Protein AF-A0ABD4W3M0-F1 (afdb_monomer_lite)

Sequence (188 aa):
MAGYVKSTVNYSKAFGANDKTDAIYNRPRMWDGQRILTPSKKQSITKKSYTLFLKPDKKVSPAKVGQVLSSHFTGTKYSSYGKWKGGYRPINVPTDVESHILQIRNNVPKEYAAIQWLANSVCLPFYTNISDTPSQDPTNTKSAYWTYKTTAMVIEAYKHKKFIDSSTGKKTDLIYKDVNPTEKAVTK

Organism: NCBI:txid1584

InterPro domains:
  IPR005322 Peptidase C69 [PF03577] (7-158)

Foldseek 3Di:
DQQDDPNGGDCCRVPNDQDPCCQAEPQLLVVLLCCLFAVVDDDDSRDSDDDPDDDGPDDADPVSVVCSQQDQSPPDPQRDAADRDVRHDGNDHLPDQKDWDWFQAPPDPNQQRIWIFIDRPDTDTDRPNDPDDDDADPVDCPGPRNVSNVVVVVVVVLQPDQDQDPVPRDRDGPDPPVVDPPVVPPDD

Radius of gyration: 21.21 Å; chains: 1; bounding box: 55×61×47 Å

Secondary structure (DSSP, 8-state):
-TTEETTEE-HHHHH---SHHHHHHTHHHHHHHHHHH-TTS---TT-S---SS---SSPPPHHHHHHHHT-SSTTSTT--SSS-TTS---SS-TT---EEEEEE-SSS-GGGTEEEEEESSSEEEEES--SS-----TTSTTSHHHHHHHHHHHHHHHHT--EE-TTT--EE---GGGG-GGGSSS--

Structure (mmCIF, N/CA/C/O backbone):
data_AF-A0ABD4W3M0-F1
#
_entry.id   AF-A0ABD4W3M0-F1
#
loop_
_atom_site.group_PDB
_atom_site.id
_atom_site.type_symbol
_atom_site.label_atom_id
_atom_site.label_alt_id
_atom_site.label_comp_id
_atom_site.label_asym_id
_atom_site.label_entity_id
_atom_site.label_seq_id
_atom_site.pdbx_PDB_ins_code
_atom_site.Cartn_x
_atom_site.Cartn_y
_atom_site.Cartn_z
_atom_site.occupancy
_atom_site.B_iso_or_equiv
_atom_site.auth_seq_id
_atom_site.auth_comp_id
_atom_site.auth_asym_id
_atom_site.auth_atom_id
_atom_site.pdbx_PDB_model_num
ATOM 1 N N . MET A 1 1 ? -21.003 -23.456 15.042 1.00 58.50 1 MET A N 1
ATOM 2 C CA . MET A 1 1 ? -19.643 -22.922 14.794 1.00 58.50 1 MET A CA 1
ATOM 3 C C . MET A 1 1 ? -19.724 -21.426 14.553 1.00 58.50 1 MET A C 1
ATOM 5 O O . MET A 1 1 ? -20.617 -20.992 13.830 1.00 58.50 1 MET A O 1
ATOM 9 N N . ALA A 1 2 ? -18.824 -20.637 15.148 1.00 76.69 2 ALA A N 1
ATOM 10 C CA . ALA A 1 2 ? -18.712 -19.220 14.807 1.00 76.69 2 ALA A CA 1
ATOM 11 C C . ALA A 1 2 ? -18.468 -19.072 13.294 1.00 76.69 2 ALA A C 1
ATOM 13 O O . ALA A 1 2 ? -17.681 -19.812 12.714 1.00 76.69 2 ALA A O 1
ATOM 14 N N . GLY A 1 3 ? -19.189 -18.163 12.636 1.00 77.69 3 GLY A N 1
ATOM 15 C CA . GLY A 1 3 ? -19.014 -17.893 11.205 1.00 77.69 3 GLY A CA 1
ATOM 16 C C . GLY A 1 3 ? -19.771 -18.800 10.229 1.00 77.69 3 GLY A C 1
ATOM 17 O O . GLY A 1 3 ? -19.783 -18.466 9.050 1.00 77.69 3 GLY A O 1
ATOM 18 N N . TYR A 1 4 ? -20.451 -19.864 10.667 1.00 88.00 4 TYR A N 1
ATOM 19 C CA . TYR A 1 4 ? -21.310 -20.677 9.792 1.00 88.00 4 TYR A CA 1
ATOM 20 C C . TYR A 1 4 ? -22.783 -20.288 9.946 1.00 88.00 4 TYR A C 1
ATOM 22 O O . TYR A 1 4 ? -23.336 -20.389 11.041 1.00 88.00 4 TYR A O 1
ATOM 30 N N . VAL A 1 5 ? -23.426 -19.842 8.864 1.00 83.19 5 VAL A N 1
ATOM 31 C CA . VAL A 1 5 ? -24.857 -19.492 8.847 1.00 83.19 5 VAL A CA 1
ATOM 32 C C . VAL A 1 5 ? -25.471 -19.942 7.526 1.00 83.19 5 VAL A C 1
ATOM 34 O O . VAL A 1 5 ? -24.983 -19.544 6.473 1.00 83.19 5 VAL A O 1
ATOM 37 N N . LYS A 1 6 ? -26.558 -20.730 7.574 1.00 82.44 6 LYS A N 1
ATOM 38 C CA . LYS A 1 6 ? -27.353 -21.147 6.397 1.00 82.44 6 LYS A CA 1
ATOM 39 C C . LYS A 1 6 ? -26.483 -21.626 5.218 1.00 82.44 6 LYS A C 1
ATOM 41 O O . LYS A 1 6 ? -26.535 -21.056 4.132 1.00 82.44 6 LYS A O 1
ATOM 46 N N . SER A 1 7 ? -25.625 -22.616 5.462 1.00 84.94 7 SER A N 1
ATOM 47 C CA . SER A 1 7 ? -24.712 -23.189 4.452 1.00 84.94 7 SER A CA 1
ATOM 48 C C . SER A 1 7 ? -23.672 -22.222 3.872 1.00 84.94 7 SER A C 1
ATOM 50 O O . SER A 1 7 ? -23.015 -22.533 2.886 1.00 84.94 7 SER A O 1
ATOM 52 N N . THR A 1 8 ? -23.481 -21.060 4.498 1.00 87.62 8 THR A N 1
ATOM 53 C CA . THR A 1 8 ? -22.447 -20.087 4.138 1.00 87.62 8 THR A CA 1
ATOM 54 C C . THR A 1 8 ? -21.406 -20.009 5.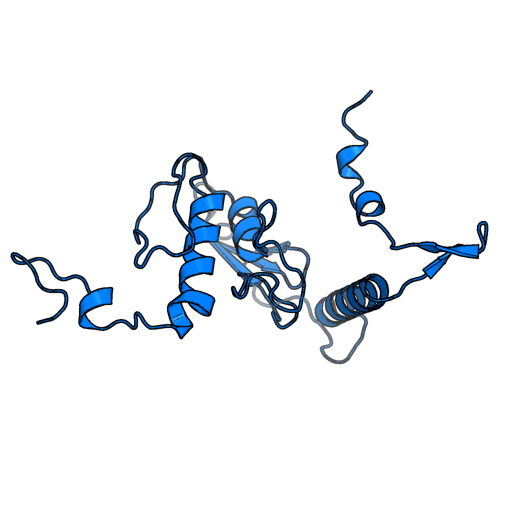249 1.00 87.62 8 THR A C 1
ATOM 56 O O . THR A 1 8 ? -21.744 -19.835 6.424 1.00 87.62 8 THR A O 1
ATOM 59 N N . VAL A 1 9 ? -20.128 -20.107 4.878 1.00 89.62 9 VAL A N 1
ATOM 60 C CA . VAL A 1 9 ? -18.990 -19.972 5.797 1.00 89.62 9 VAL A CA 1
ATOM 61 C C . VAL A 1 9 ? -18.393 -18.573 5.667 1.00 89.62 9 VAL A C 1
ATOM 63 O O . VAL A 1 9 ? -17.963 -18.154 4.595 1.00 89.62 9 VAL A O 1
ATOM 66 N N . ASN A 1 10 ? -18.304 -17.851 6.780 1.00 89.81 10 ASN A N 1
ATOM 67 C CA . ASN A 1 10 ? -17.456 -16.674 6.906 1.00 89.81 10 ASN A CA 1
ATOM 68 C C . ASN A 1 10 ? -16.129 -17.075 7.561 1.00 89.81 10 ASN A C 1
ATOM 70 O O . ASN A 1 10 ? -16.039 -17.169 8.786 1.00 89.81 10 ASN A O 1
ATOM 74 N N . TYR A 1 11 ? -15.095 -17.263 6.739 1.00 89.94 11 TYR A N 1
ATOM 75 C CA . TYR A 1 11 ? -13.771 -17.701 7.189 1.00 89.94 11 TYR A CA 1
ATOM 76 C C . TYR A 1 11 ? -13.131 -16.756 8.209 1.00 89.94 11 TYR A C 1
ATOM 78 O O . TYR A 1 11 ? -12.561 -17.217 9.191 1.00 89.94 11 TYR A O 1
ATOM 86 N N . SER A 1 12 ? -13.279 -15.438 8.043 1.00 89.19 12 SER A N 1
ATOM 87 C CA . SER A 1 12 ? -12.733 -14.467 9.002 1.00 89.19 12 SER A CA 1
ATOM 88 C C . SER A 1 12 ? -13.397 -14.570 10.378 1.00 89.19 12 SER A C 1
ATOM 90 O O . SER A 1 12 ? -12.725 -14.369 11.381 1.00 89.19 12 SER A O 1
ATOM 92 N N . LYS A 1 13 ? -14.691 -14.903 10.452 1.00 88.94 13 LYS A N 1
ATOM 93 C CA . LYS A 1 13 ? -15.382 -15.132 11.732 1.00 88.94 13 LYS A CA 1
ATOM 94 C C . LYS A 1 13 ? -15.109 -16.512 12.326 1.00 88.94 13 LYS A C 1
ATOM 96 O O . LYS A 1 13 ? -15.179 -16.651 13.539 1.00 88.94 13 LYS A O 1
ATOM 101 N N . ALA A 1 14 ? -14.883 -17.513 11.481 1.00 90.94 14 ALA A N 1
ATOM 102 C CA . ALA A 1 14 ? -14.619 -18.878 11.920 1.00 90.94 14 ALA A CA 1
ATOM 103 C C . ALA A 1 14 ? -13.178 -19.058 12.421 1.00 90.94 14 ALA A C 1
ATOM 105 O O . ALA A 1 14 ? -12.965 -19.762 13.401 1.00 90.94 14 ALA A O 1
ATOM 106 N N . PHE A 1 15 ? -12.212 -18.403 11.767 1.00 90.38 15 PHE A N 1
ATOM 107 C CA . PHE A 1 15 ? -10.779 -18.656 11.960 1.00 90.38 15 PHE A CA 1
ATOM 108 C C . PHE A 1 15 ? -9.932 -17.394 12.172 1.00 90.38 15 PHE A C 1
ATOM 110 O O . PHE A 1 15 ? -8.738 -17.498 12.431 1.00 90.38 15 PHE A O 1
ATOM 117 N N . GLY A 1 16 ? -10.503 -16.198 12.018 1.00 87.44 16 GLY A N 1
ATOM 118 C CA . GLY A 1 16 ? -9.762 -14.942 12.136 1.00 87.44 16 GLY A CA 1
ATOM 119 C C . GLY A 1 16 ? -9.791 -14.337 13.539 1.00 87.44 16 GLY A C 1
ATOM 120 O O . GLY A 1 16 ? -10.640 -14.663 14.368 1.00 87.44 16 GLY A O 1
ATOM 121 N N . ALA A 1 17 ? -8.887 -13.385 13.772 1.00 86.44 17 ALA A N 1
ATOM 122 C CA . ALA A 1 17 ? -8.917 -12.513 14.940 1.00 86.44 17 ALA A CA 1
ATOM 123 C C . ALA A 1 17 ? -9.877 -11.323 14.722 1.00 86.44 17 ALA A C 1
ATOM 125 O O . ALA A 1 17 ? -10.107 -10.869 13.595 1.00 86.44 17 ALA A O 1
ATOM 126 N N . ASN A 1 18 ? -10.489 -10.841 15.808 1.00 88.88 18 ASN A N 1
ATOM 127 C CA . ASN A 1 18 ? -11.261 -9.593 15.819 1.00 88.88 18 ASN A CA 1
ATOM 128 C C . ASN A 1 18 ? -11.183 -8.920 17.194 1.00 88.88 18 ASN A C 1
ATOM 130 O O . ASN A 1 18 ? -12.193 -8.682 17.866 1.00 88.88 18 ASN A O 1
ATOM 134 N N . ASP A 1 19 ? -9.967 -8.621 17.628 1.00 91.56 19 ASP A N 1
ATOM 135 C CA . ASP A 1 19 ? -9.703 -8.124 18.976 1.00 91.56 19 ASP A CA 1
ATOM 136 C C . ASP A 1 19 ? -9.526 -6.587 19.028 1.00 91.56 19 ASP A C 1
ATOM 138 O O . ASP A 1 19 ? -9.931 -5.832 18.120 1.00 91.56 19 ASP A O 1
ATOM 142 N N . LYS A 1 20 ? -9.004 -6.107 20.166 1.00 92.06 20 LYS A N 1
ATOM 143 C CA . LYS A 1 20 ? -8.656 -4.697 20.391 1.00 92.06 20 LYS A CA 1
ATOM 144 C C . LYS A 1 20 ? -7.425 -4.284 19.578 1.00 92.06 20 LYS A C 1
ATOM 146 O O . LYS A 1 20 ? -7.411 -3.166 19.070 1.00 92.06 20 LYS A O 1
ATOM 151 N N . THR A 1 21 ? -6.451 -5.172 19.393 1.00 92.25 21 THR A N 1
ATOM 152 C CA . THR A 1 21 ? -5.257 -4.931 18.570 1.00 92.25 21 THR A CA 1
ATOM 153 C C . THR A 1 21 ? -5.646 -4.741 17.110 1.00 92.25 21 THR A C 1
ATOM 155 O O . THR A 1 21 ? -5.255 -3.757 16.488 1.00 92.25 21 THR A O 1
ATOM 158 N N . ASP A 1 22 ? -6.531 -5.580 16.576 1.00 93.06 22 ASP A N 1
ATOM 159 C CA . ASP A 1 22 ? -7.089 -5.415 15.236 1.00 93.06 22 ASP A CA 1
ATOM 160 C C . ASP A 1 22 ? -7.824 -4.083 15.070 1.00 93.06 22 ASP A C 1
ATOM 162 O O . ASP A 1 22 ? -7.833 -3.520 13.973 1.00 93.06 22 ASP A O 1
ATOM 166 N N . ALA A 1 23 ? -8.444 -3.575 16.145 1.00 93.06 23 ALA A N 1
ATOM 167 C CA . ALA A 1 23 ? -9.163 -2.300 16.136 1.00 93.06 23 ALA A CA 1
ATOM 168 C C . ALA A 1 23 ? -8.252 -1.121 15.829 1.00 93.06 23 ALA A C 1
ATOM 170 O O . ALA A 1 23 ? -8.708 -0.160 15.213 1.00 93.06 23 ALA A O 1
ATOM 171 N N . ILE A 1 24 ? -6.996 -1.213 16.263 1.00 92.12 24 ILE A N 1
ATOM 172 C CA . ILE A 1 24 ? -6.023 -0.135 16.150 1.00 92.12 24 ILE A CA 1
ATOM 173 C C . ILE A 1 24 ? -4.999 -0.377 15.041 1.00 92.12 24 ILE A C 1
ATOM 175 O O . ILE A 1 24 ? -4.538 0.568 14.402 1.00 92.12 24 ILE A O 1
ATOM 179 N N . TYR A 1 25 ? -4.668 -1.639 14.774 1.00 91.75 25 TYR A N 1
ATOM 180 C CA . TYR A 1 25 ? -3.539 -2.009 13.930 1.00 91.75 25 TYR A CA 1
ATOM 181 C C . TYR A 1 25 ? -3.959 -2.442 12.521 1.00 91.75 25 TYR A C 1
ATOM 183 O O . TYR A 1 25 ? -3.336 -2.048 11.540 1.00 91.75 25 TYR A O 1
ATOM 191 N N . ASN A 1 26 ? -5.027 -3.235 12.388 1.00 94.44 26 ASN A N 1
ATOM 192 C CA . ASN A 1 26 ? -5.382 -3.899 11.125 1.00 94.44 26 ASN A CA 1
ATOM 193 C C . ASN A 1 26 ? -6.578 -3.250 10.420 1.00 94.44 26 ASN A C 1
ATOM 195 O O . ASN A 1 26 ? -6.484 -2.824 9.268 1.00 94.44 26 ASN A O 1
ATOM 199 N N . ARG A 1 27 ? -7.711 -3.127 11.116 1.00 95.19 27 ARG A N 1
ATOM 200 C CA . ARG A 1 27 ? -8.974 -2.615 10.560 1.00 95.19 27 ARG A CA 1
ATOM 201 C C . ARG A 1 27 ? -8.884 -1.185 10.001 1.00 95.19 27 ARG A C 1
ATOM 203 O O . ARG A 1 27 ? -9.448 -0.956 8.930 1.00 95.19 27 ARG A O 1
ATOM 210 N N . PRO A 1 28 ? -8.155 -0.247 10.631 1.00 95.38 28 PRO A N 1
ATOM 211 C CA . PRO A 1 28 ? -7.951 1.088 10.070 1.00 95.38 28 PRO A CA 1
ATOM 212 C C . PRO A 1 28 ? -7.240 1.090 8.710 1.00 95.38 28 PRO A C 1
ATOM 214 O O . PRO A 1 28 ? -7.595 1.878 7.840 1.00 95.38 28 PRO A O 1
ATOM 217 N N . ARG A 1 29 ? -6.286 0.177 8.479 1.00 95.25 29 ARG A N 1
ATOM 218 C CA . ARG A 1 29 ? -5.581 0.062 7.189 1.00 95.25 29 ARG A CA 1
ATOM 219 C C . ARG A 1 29 ? -6.518 -0.394 6.073 1.00 95.25 29 ARG A C 1
ATOM 221 O O . ARG A 1 29 ? -6.504 0.165 4.980 1.00 95.25 29 ARG A O 1
ATOM 228 N N . MET A 1 30 ? -7.398 -1.348 6.385 1.00 96.31 30 MET A N 1
ATOM 229 C CA . MET A 1 30 ? -8.453 -1.794 5.468 1.00 96.31 30 MET A CA 1
ATOM 230 C C . MET A 1 30 ? -9.423 -0.657 5.137 1.00 96.31 30 MET A C 1
ATOM 232 O O . MET A 1 30 ? -9.779 -0.465 3.975 1.00 96.31 30 MET A O 1
ATOM 236 N N . TRP A 1 31 ? -9.826 0.115 6.151 1.00 96.81 31 TRP A N 1
ATOM 237 C CA . TRP A 1 31 ? -10.660 1.300 5.963 1.00 96.81 31 TRP A CA 1
ATOM 238 C C . TRP A 1 31 ? -10.017 2.307 5.019 1.00 96.81 31 TRP A C 1
ATOM 240 O O . TRP A 1 31 ? -10.685 2.790 4.110 1.00 96.81 31 TRP A O 1
ATOM 250 N N . ASP A 1 32 ? -8.737 2.614 5.220 1.00 96.69 32 ASP A N 1
ATOM 251 C CA . ASP A 1 32 ? -8.066 3.661 4.461 1.00 96.69 32 ASP A CA 1
ATOM 252 C C . ASP A 1 32 ? -7.875 3.269 2.992 1.00 96.69 32 ASP A C 1
ATOM 254 O O . ASP A 1 32 ? -8.198 4.050 2.096 1.00 96.69 32 ASP A O 1
ATOM 258 N N . GLY A 1 33 ? -7.476 2.018 2.733 1.00 97.19 33 GLY A N 1
ATOM 259 C CA . GLY A 1 33 ? -7.415 1.478 1.374 1.00 97.19 33 GLY A CA 1
ATOM 260 C C . GLY A 1 33 ? -8.774 1.525 0.668 1.00 97.19 33 GLY A C 1
ATOM 261 O O . GLY A 1 33 ? -8.868 2.010 -0.461 1.00 97.19 33 GLY A O 1
ATOM 262 N N . GLN A 1 34 ? -9.852 1.109 1.347 1.00 97.56 34 GLN A N 1
ATOM 263 C CA . GLN A 1 34 ? -11.210 1.203 0.792 1.00 97.56 34 GLN A CA 1
ATOM 264 C C . GLN A 1 34 ? -11.633 2.658 0.576 1.00 97.56 34 GLN A C 1
ATOM 266 O O . GLN A 1 34 ? -12.138 2.990 -0.488 1.00 97.56 34 GLN A O 1
ATOM 271 N N . ARG A 1 35 ? -11.356 3.569 1.510 1.00 96.69 35 ARG A N 1
ATOM 272 C CA . ARG A 1 35 ? -11.657 5.002 1.363 1.00 96.69 35 ARG A CA 1
ATOM 273 C C . ARG A 1 35 ? -10.976 5.615 0.135 1.00 96.69 35 ARG A C 1
ATOM 275 O O . ARG A 1 35 ? -11.591 6.428 -0.553 1.00 96.69 35 ARG A O 1
ATOM 282 N N . ILE A 1 36 ? -9.724 5.243 -0.140 1.00 97.12 36 ILE A N 1
ATOM 283 C CA . ILE A 1 36 ? -8.944 5.756 -1.279 1.00 97.12 36 ILE A CA 1
ATOM 284 C C . ILE A 1 36 ? -9.473 5.224 -2.622 1.00 97.12 36 ILE A C 1
ATOM 286 O O . ILE A 1 36 ? -9.437 5.958 -3.618 1.00 97.12 36 ILE A O 1
ATOM 290 N N . LEU A 1 37 ? -9.941 3.970 -2.665 1.00 97.88 37 LEU A N 1
ATOM 291 C CA . LEU A 1 37 ? -10.393 3.283 -3.887 1.00 97.88 37 LEU A CA 1
ATOM 292 C C . LEU A 1 37 ? -11.905 3.409 -4.154 1.00 97.88 37 LEU A C 1
ATOM 294 O O . LEU A 1 37 ? -12.327 3.344 -5.310 1.00 97.88 37 LEU A O 1
ATOM 298 N N . THR A 1 38 ? -12.708 3.613 -3.111 1.00 97.69 38 THR A N 1
ATOM 299 C CA . THR A 1 38 ? -14.168 3.795 -3.168 1.00 97.69 38 THR A CA 1
ATOM 300 C C . THR A 1 38 ? -14.616 5.019 -2.362 1.00 97.69 38 THR A C 1
ATOM 302 O O . THR A 1 38 ? -15.320 4.874 -1.359 1.00 97.69 38 THR A O 1
ATOM 305 N N . PRO A 1 39 ? -14.206 6.244 -2.740 1.00 96.00 39 PRO A N 1
ATOM 306 C CA . PRO A 1 39 ? -14.597 7.467 -2.032 1.00 96.00 39 PRO A CA 1
ATOM 307 C C . PRO A 1 39 ? -16.117 7.701 -1.953 1.00 96.00 39 PRO A C 1
ATOM 309 O O . PRO A 1 39 ? -16.570 8.404 -1.036 1.00 96.00 39 PRO A O 1
ATOM 312 N N . SER A 1 40 ? -16.900 7.122 -2.871 1.00 96.62 40 SER A N 1
ATOM 313 C CA . SER A 1 40 ? -18.369 7.111 -2.845 1.00 96.62 40 SER A CA 1
ATOM 314 C C . SER A 1 40 ? -18.931 6.356 -1.632 1.00 96.62 40 SER A C 1
ATOM 316 O O . SER A 1 40 ? -19.967 6.735 -1.084 1.00 96.62 40 SER A O 1
ATOM 318 N N . LYS A 1 41 ? -18.219 5.332 -1.144 1.00 95.94 41 LYS A N 1
ATOM 319 C CA . LYS A 1 41 ? -18.652 4.469 -0.044 1.00 95.94 41 LYS A CA 1
ATOM 320 C C . LYS A 1 41 ? -18.144 4.993 1.297 1.00 95.94 41 LYS A C 1
ATOM 322 O O . LYS A 1 41 ? -17.014 4.741 1.712 1.00 95.94 41 LYS A O 1
ATOM 327 N N . LYS A 1 42 ? -19.003 5.710 2.025 1.00 94.94 42 LYS A N 1
ATOM 328 C CA . LYS A 1 42 ? -18.673 6.208 3.369 1.00 94.94 42 LYS A CA 1
ATOM 329 C C . LYS A 1 42 ? -18.712 5.070 4.391 1.00 94.94 42 LYS A C 1
ATOM 331 O O . LYS A 1 42 ? -19.715 4.379 4.544 1.00 94.94 42 LYS A O 1
ATOM 336 N N . GLN A 1 43 ? -17.601 4.866 5.095 1.00 95.25 43 GLN A N 1
ATOM 337 C CA . GLN A 1 43 ? -17.440 3.824 6.112 1.00 95.25 43 GLN A CA 1
ATOM 338 C C . GLN A 1 43 ? -16.789 4.426 7.361 1.00 95.25 43 GLN A C 1
ATOM 340 O O . GLN A 1 43 ? -15.931 5.299 7.249 1.00 95.25 43 GLN A O 1
ATOM 345 N N . SER A 1 44 ? -17.175 3.949 8.546 1.00 95.50 44 SER A N 1
ATOM 346 C CA . SER A 1 44 ? -16.481 4.292 9.796 1.00 95.50 44 SER A CA 1
ATOM 347 C C . SER A 1 44 ? -15.174 3.511 9.916 1.00 95.50 44 SER A C 1
ATOM 349 O O . SER A 1 44 ? -15.181 2.314 9.643 1.00 95.50 44 SER A O 1
ATOM 351 N N . ILE A 1 45 ? -14.105 4.154 10.400 1.00 94.19 45 ILE A N 1
ATOM 352 C CA . ILE A 1 45 ? -12.800 3.530 10.692 1.00 94.19 45 ILE A CA 1
ATOM 353 C C . ILE A 1 45 ? -12.882 2.467 11.803 1.00 94.19 45 ILE A C 1
ATOM 355 O O . ILE A 1 45 ? -12.116 1.504 11.812 1.00 94.19 45 ILE A O 1
ATOM 359 N N . THR A 1 46 ? -13.860 2.585 12.709 1.00 94.38 46 THR A N 1
ATOM 360 C CA . THR A 1 46 ? -14.063 1.666 13.845 1.00 94.38 46 THR A CA 1
ATOM 361 C C . THR A 1 46 ? -14.916 0.447 13.498 1.00 94.38 46 THR A C 1
ATOM 363 O O . THR A 1 46 ? -15.211 -0.375 14.371 1.00 94.38 46 THR A O 1
ATOM 366 N N . LYS A 1 47 ? -15.329 0.300 12.230 1.00 94.44 47 LYS A N 1
ATOM 367 C CA . LYS A 1 47 ? -16.168 -0.818 11.797 1.00 94.44 47 LYS A CA 1
ATOM 368 C C . LYS A 1 47 ? -15.478 -2.148 12.110 1.00 94.44 47 LYS A C 1
ATOM 370 O O . LYS A 1 47 ? -14.295 -2.330 11.841 1.00 94.44 47 LYS A O 1
ATOM 375 N N . LYS A 1 48 ? -16.238 -3.101 12.654 1.00 91.19 48 LYS A N 1
ATOM 376 C CA . LYS A 1 48 ? -15.739 -4.425 13.069 1.00 91.19 48 LYS A CA 1
ATOM 377 C C . LYS A 1 48 ? -15.407 -5.371 11.912 1.00 91.19 48 LYS A C 1
ATOM 379 O O . LYS A 1 48 ? -14.768 -6.391 12.141 1.00 91.19 48 LYS A O 1
ATOM 384 N N . SER A 1 49 ? -15.853 -5.062 10.695 1.00 90.81 49 SER A N 1
ATOM 385 C CA . SER A 1 49 ? -15.608 -5.871 9.500 1.00 90.81 49 SER A CA 1
ATOM 386 C C . SER A 1 49 ? -15.755 -5.029 8.231 1.00 90.81 49 SER A C 1
ATOM 388 O O . SER A 1 49 ? -16.666 -4.204 8.126 1.00 90.81 49 SER A O 1
ATOM 390 N N . TYR A 1 50 ? -14.871 -5.258 7.264 1.00 92.75 50 TYR A N 1
ATOM 391 C CA . TYR A 1 50 ? -14.881 -4.630 5.945 1.00 92.75 50 TYR A CA 1
ATOM 392 C C . TYR A 1 50 ? -15.154 -5.688 4.878 1.00 92.75 50 TYR A C 1
ATOM 394 O O . TYR A 1 50 ? -14.786 -6.849 5.043 1.00 92.75 50 TYR A O 1
ATOM 402 N N . THR A 1 51 ? -15.815 -5.299 3.786 1.00 92.19 51 THR A N 1
ATOM 403 C CA . THR A 1 51 ? -16.062 -6.211 2.662 1.00 92.19 51 THR A CA 1
ATOM 404 C C . THR A 1 51 ? -14.730 -6.569 2.008 1.00 92.19 51 THR A C 1
ATOM 406 O O . THR A 1 51 ? -13.970 -5.660 1.691 1.00 92.19 51 THR A O 1
ATOM 409 N N . L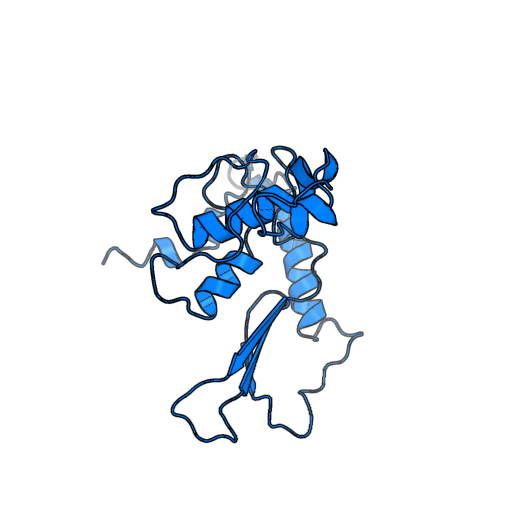EU A 1 52 ? -14.454 -7.861 1.807 1.00 91.38 52 LEU A N 1
ATOM 410 C CA . LEU A 1 52 ? -13.204 -8.322 1.193 1.00 91.38 52 LEU A CA 1
ATOM 411 C C . LEU A 1 52 ? -13.131 -7.949 -0.294 1.00 91.38 52 LEU A C 1
ATOM 413 O O . LEU A 1 52 ? -12.165 -7.335 -0.733 1.00 91.38 52 LEU A O 1
ATOM 417 N N . PHE A 1 53 ? -14.182 -8.273 -1.047 1.00 93.94 53 PHE A N 1
ATOM 418 C CA . PHE A 1 53 ? -14.291 -7.942 -2.464 1.00 93.94 53 PHE A CA 1
ATOM 419 C C . PHE A 1 53 ? -15.094 -6.663 -2.642 1.00 93.94 53 PHE A C 1
ATOM 421 O O . PHE A 1 53 ? -16.260 -6.582 -2.252 1.00 93.94 53 PHE A O 1
ATOM 428 N N . LEU A 1 54 ? -14.469 -5.650 -3.230 1.00 94.69 54 LEU A N 1
ATOM 429 C CA . LEU A 1 54 ? -15.098 -4.361 -3.455 1.00 94.69 54 LEU A CA 1
ATOM 430 C C . LEU A 1 54 ? -14.760 -3.863 -4.857 1.00 94.69 54 LEU A C 1
ATOM 432 O O . LEU A 1 54 ? -13.606 -3.912 -5.277 1.00 94.69 54 LEU A O 1
ATOM 436 N N . LYS A 1 55 ? -15.774 -3.379 -5.578 1.00 97.31 55 LYS A N 1
ATOM 437 C CA . LYS A 1 55 ? -15.578 -2.733 -6.874 1.00 97.31 55 LYS A CA 1
ATOM 438 C C . LYS A 1 55 ? -15.077 -1.303 -6.637 1.00 97.31 55 LYS A C 1
ATOM 440 O O . LYS A 1 55 ? -15.767 -0.568 -5.933 1.00 97.31 55 LYS A O 1
ATOM 445 N N . PRO A 1 56 ? -13.917 -0.905 -7.188 1.00 97.81 56 PRO A N 1
ATOM 446 C CA . PRO A 1 56 ? -13.430 0.462 -7.065 1.00 97.81 56 PRO A CA 1
ATOM 447 C C . PRO A 1 56 ? -14.316 1.422 -7.868 1.00 97.81 56 PRO A C 1
ATOM 449 O O . PRO A 1 56 ? -14.884 1.040 -8.894 1.00 97.81 56 PRO A O 1
ATOM 452 N N . ASP A 1 57 ? -14.391 2.682 -7.437 1.00 98.00 57 ASP A N 1
ATOM 453 C CA . ASP A 1 57 ? -15.204 3.703 -8.121 1.00 98.00 57 ASP A CA 1
ATOM 454 C C . ASP A 1 57 ? -14.654 4.025 -9.520 1.00 98.00 57 ASP A C 1
ATOM 456 O O . ASP A 1 57 ? -15.390 4.416 -10.424 1.00 98.00 57 ASP A O 1
ATOM 460 N N . LYS A 1 58 ? -13.336 3.878 -9.700 1.00 97.88 58 LYS A N 1
ATOM 461 C CA . LYS A 1 58 ? -12.613 4.125 -10.952 1.00 97.88 58 LYS A CA 1
ATOM 462 C C . LYS A 1 58 ? -11.625 2.990 -11.220 1.00 97.88 58 LYS A C 1
ATOM 464 O O . LYS A 1 58 ? -11.243 2.262 -10.306 1.00 97.88 58 LYS A O 1
ATOM 469 N N . LYS A 1 59 ? -11.173 2.862 -12.474 1.00 97.75 59 LYS A N 1
ATOM 470 C CA . LYS A 1 59 ? -10.077 1.946 -12.837 1.00 97.75 59 LYS A CA 1
ATOM 471 C C . LYS A 1 59 ? -8.844 2.235 -11.968 1.00 97.75 59 LYS A C 1
ATOM 473 O O . LYS A 1 59 ? -8.498 3.395 -11.746 1.00 97.75 59 LYS A O 1
ATOM 478 N N . VAL A 1 60 ? -8.197 1.180 -11.480 1.00 97.44 60 VAL A N 1
ATOM 479 C CA . VAL A 1 60 ? -7.050 1.278 -10.568 1.00 97.44 60 VAL A CA 1
ATOM 480 C C . VAL A 1 60 ? -5.760 1.223 -11.378 1.00 97.44 60 VAL A C 1
ATOM 482 O O . VAL A 1 60 ? -5.501 0.240 -12.065 1.00 97.44 60 VAL A O 1
ATOM 485 N N . SER A 1 61 ? -4.960 2.287 -11.312 1.00 96.56 61 SER A N 1
ATOM 486 C CA . SER A 1 61 ? -3.621 2.343 -11.909 1.00 96.56 61 SER A CA 1
ATOM 487 C C . SER A 1 61 ? -2.541 1.936 -10.896 1.00 96.56 61 SER A C 1
ATOM 489 O O . SER A 1 61 ? -2.788 2.025 -9.689 1.00 96.56 61 SER A O 1
ATOM 491 N N . PRO A 1 62 ? -1.319 1.573 -11.335 1.00 95.62 62 PRO A N 1
ATOM 492 C CA . PRO A 1 62 ? -0.192 1.347 -10.425 1.00 95.62 62 PRO A CA 1
ATOM 493 C C . PRO A 1 62 ? 0.077 2.546 -9.506 1.00 95.62 62 PRO A C 1
ATOM 495 O O . PRO A 1 62 ? 0.245 2.373 -8.304 1.00 95.62 62 PRO A O 1
ATOM 498 N N . ALA A 1 63 ? -0.019 3.776 -10.025 1.00 93.81 63 ALA A N 1
ATOM 499 C CA . ALA A 1 63 ? 0.101 4.992 -9.216 1.00 93.81 63 ALA A CA 1
ATOM 500 C C . ALA A 1 63 ? -0.966 5.077 -8.108 1.00 93.81 63 ALA A C 1
ATOM 502 O O . ALA A 1 63 ? -0.686 5.520 -6.995 1.00 93.81 63 ALA A O 1
ATOM 503 N N . LYS A 1 64 ? -2.193 4.613 -8.382 1.00 95.94 64 LYS A N 1
ATOM 504 C CA . LYS A 1 64 ? -3.270 4.567 -7.387 1.00 95.94 64 LYS A CA 1
ATOM 505 C C . LYS A 1 64 ? -3.015 3.509 -6.311 1.00 95.94 64 LYS A C 1
ATOM 507 O O . LYS A 1 64 ? -3.330 3.755 -5.151 1.00 95.94 64 LYS A O 1
ATOM 512 N N . VAL A 1 65 ? -2.428 2.366 -6.674 1.00 96.50 65 VAL A N 1
ATOM 513 C CA . VAL A 1 65 ? -1.962 1.360 -5.704 1.00 96.50 65 VAL A CA 1
ATOM 514 C C . VAL A 1 65 ? -0.831 1.935 -4.851 1.00 96.50 65 VAL A C 1
ATOM 516 O O . VAL A 1 65 ? -0.902 1.849 -3.630 1.00 96.50 65 VAL A O 1
ATOM 519 N N . GLY A 1 66 ? 0.140 2.616 -5.469 1.00 94.75 66 GLY A N 1
ATOM 520 C CA . GLY A 1 66 ? 1.202 3.337 -4.765 1.00 94.75 66 GLY A CA 1
ATOM 521 C C . GLY A 1 66 ? 0.647 4.344 -3.755 1.00 94.75 66 GLY A C 1
ATOM 522 O O . GLY A 1 66 ? 1.063 4.344 -2.605 1.00 94.75 66 GLY A O 1
ATOM 523 N N . GLN A 1 67 ? -0.385 5.112 -4.123 1.00 93.56 67 GLN A N 1
ATOM 524 C CA . GLN A 1 67 ? -1.065 6.021 -3.192 1.00 93.56 67 GLN A CA 1
ATOM 525 C C . GLN A 1 67 ? -1.628 5.297 -1.955 1.00 93.56 67 GLN A C 1
ATOM 527 O O . GLN A 1 67 ? -1.552 5.833 -0.851 1.00 93.56 67 GLN A O 1
ATOM 532 N N . VAL A 1 68 ? -2.210 4.104 -2.123 1.00 95.88 68 VAL A N 1
ATOM 533 C CA . VAL A 1 68 ? -2.708 3.298 -0.995 1.00 95.88 68 VAL A CA 1
ATOM 534 C C . VAL A 1 68 ? -1.545 2.820 -0.130 1.00 95.88 68 VAL A C 1
ATOM 536 O O . VAL A 1 68 ? -1.584 2.989 1.087 1.00 95.88 68 VAL A O 1
ATOM 539 N N . LEU A 1 69 ? -0.507 2.258 -0.754 1.00 94.81 69 LEU A N 1
ATOM 540 C CA . LEU A 1 69 ? 0.663 1.722 -0.059 1.00 94.81 69 LEU A CA 1
ATOM 541 C C . LEU A 1 69 ? 1.420 2.798 0.716 1.00 94.81 69 LEU A C 1
ATOM 543 O O . LEU A 1 69 ? 1.899 2.514 1.804 1.00 94.81 69 LEU A O 1
ATOM 547 N N . SER A 1 70 ? 1.468 4.027 0.204 1.00 91.50 70 SER A N 1
ATOM 548 C CA . SER A 1 70 ? 2.110 5.174 0.849 1.00 91.50 70 SER A CA 1
ATOM 549 C C . SER A 1 70 ? 1.218 5.898 1.862 1.00 91.50 70 SER A C 1
ATOM 551 O O . SER A 1 70 ? 1.622 6.942 2.362 1.00 91.50 70 SER A O 1
ATOM 553 N N . SER A 1 71 ? 0.004 5.421 2.154 1.00 92.38 71 SER A N 1
ATOM 554 C CA . SER A 1 71 ? -0.949 6.204 2.944 1.00 92.38 71 SER A CA 1
ATOM 555 C C . SER A 1 71 ? -0.653 6.208 4.446 1.00 92.38 71 SER A C 1
ATOM 557 O O . SER A 1 71 ? -0.469 5.160 5.079 1.00 92.38 71 SER A O 1
ATOM 559 N N . HIS A 1 72 ? -0.743 7.403 5.033 1.00 91.56 72 HIS A N 1
ATOM 560 C CA . HIS A 1 72 ? -0.723 7.655 6.477 1.00 91.56 72 HIS A CA 1
ATOM 561 C C . HIS A 1 72 ? -2.034 8.257 6.985 1.00 91.56 72 HIS A C 1
ATOM 563 O O . HIS A 1 72 ? -2.026 9.110 7.870 1.00 91.56 72 HIS A O 1
ATOM 569 N N . PHE A 1 73 ? -3.162 7.830 6.406 1.00 92.44 73 PHE A N 1
ATOM 570 C CA . PHE A 1 73 ? -4.489 8.438 6.577 1.00 92.44 73 PHE A CA 1
ATOM 571 C C . PHE A 1 73 ? -4.578 9.876 6.040 1.00 92.44 73 PHE A C 1
ATOM 573 O O . PHE A 1 73 ? -5.330 10.706 6.567 1.00 92.44 73 PHE A O 1
ATOM 580 N N . THR A 1 74 ? -3.819 10.175 4.982 1.00 87.06 74 THR A N 1
ATOM 581 C CA . THR A 1 74 ? -3.737 11.502 4.359 1.00 87.06 74 THR A CA 1
ATOM 582 C C . THR A 1 74 ? -5.122 12.021 3.964 1.00 87.06 74 THR A C 1
ATOM 584 O O . THR A 1 74 ? -5.941 11.297 3.380 1.00 87.06 74 THR A O 1
ATOM 587 N N . GLY A 1 75 ? -5.390 13.289 4.291 1.00 86.50 75 GLY A N 1
ATOM 588 C CA . GLY A 1 75 ? -6.685 13.936 4.050 1.00 86.50 75 GLY A CA 1
ATOM 589 C C . GLY A 1 75 ? -7.769 13.575 5.071 1.00 86.50 75 GLY A C 1
ATOM 590 O O . GLY A 1 75 ? -8.955 13.726 4.790 1.00 86.50 75 GLY A O 1
ATOM 591 N N . THR A 1 76 ? -7.389 13.067 6.246 1.00 89.75 76 THR A N 1
ATOM 592 C CA . THR A 1 76 ? -8.316 12.740 7.338 1.00 89.75 76 THR A CA 1
ATOM 593 C C . THR A 1 76 ? -7.807 13.303 8.665 1.00 89.75 76 THR A C 1
ATOM 595 O O . THR A 1 76 ? -6.621 13.590 8.815 1.00 89.75 76 THR A O 1
ATOM 598 N N . LYS A 1 77 ? -8.682 13.385 9.675 1.00 89.00 77 LYS A N 1
ATOM 599 C CA . LYS A 1 77 ? -8.289 13.776 11.043 1.00 89.00 77 LYS A CA 1
ATOM 600 C C . LYS A 1 77 ? -7.343 12.783 11.741 1.00 89.00 77 LYS A C 1
ATOM 602 O O . LYS A 1 77 ? -6.825 13.095 12.805 1.00 89.00 77 LYS A O 1
ATOM 607 N N . TYR A 1 78 ? -7.147 11.595 11.164 1.00 88.50 78 TYR A N 1
ATOM 608 C CA . TYR A 1 78 ? -6.236 10.559 11.664 1.00 88.50 78 TYR A CA 1
ATOM 609 C C . TYR A 1 78 ? -4.860 10.614 10.990 1.00 88.50 78 TYR A C 1
ATOM 611 O O . TYR A 1 78 ? -4.021 9.761 11.256 1.00 88.50 78 TYR A O 1
ATOM 619 N N . SER A 1 79 ? -4.635 11.590 10.101 1.00 85.38 79 SER A N 1
ATOM 620 C CA . SER A 1 79 ? -3.371 11.744 9.385 1.00 85.38 79 SER A CA 1
ATOM 621 C C . SER A 1 79 ? -2.208 11.867 10.369 1.00 85.38 79 SER A C 1
ATOM 623 O O . SER A 1 79 ? -2.170 12.793 11.184 1.00 85.38 79 SER A O 1
ATOM 625 N N . SER A 1 80 ? -1.239 10.955 10.287 1.00 72.75 80 SER A N 1
ATOM 626 C CA . SER A 1 80 ? -0.078 10.960 11.179 1.00 72.75 80 SER A CA 1
ATOM 627 C C . SER A 1 80 ? 1.188 10.517 10.461 1.00 72.75 80 SER A C 1
ATOM 629 O O . SER A 1 80 ? 1.217 9.431 9.894 1.00 72.75 80 SER A O 1
ATOM 631 N N . TYR A 1 81 ? 2.246 11.320 10.550 1.00 64.50 81 TYR A N 1
ATOM 632 C CA . TYR A 1 81 ? 3.598 10.929 10.156 1.00 64.50 81 TYR A CA 1
ATOM 633 C C . TYR A 1 81 ? 4.394 10.651 11.442 1.00 64.50 81 TYR A C 1
ATOM 635 O O . TYR A 1 81 ? 4.488 11.533 12.296 1.00 64.50 81 TYR A O 1
ATOM 643 N N . GLY A 1 82 ? 4.887 9.425 11.637 1.00 62.25 82 GLY A N 1
ATOM 644 C CA . GLY A 1 82 ? 5.612 9.031 12.856 1.00 62.25 82 GLY A CA 1
ATOM 645 C C . GLY A 1 82 ? 4.717 8.454 13.964 1.00 62.25 82 GLY A C 1
ATOM 646 O O . GLY A 1 82 ? 3.965 7.513 13.718 1.00 62.25 82 GLY A O 1
ATOM 647 N N . LYS A 1 83 ? 4.821 8.968 15.204 1.00 59.25 83 LYS A N 1
ATOM 648 C CA . LYS A 1 83 ? 4.030 8.480 16.358 1.00 59.25 83 LYS A CA 1
ATOM 649 C C . LYS A 1 83 ? 2.531 8.582 16.043 1.00 59.25 83 LYS A C 1
ATOM 651 O O . LYS A 1 83 ? 2.051 9.678 15.763 1.00 59.25 83 LYS A O 1
ATOM 656 N N . TRP A 1 84 ? 1.815 7.453 16.099 1.00 66.00 84 TRP A N 1
ATOM 657 C CA . TRP A 1 84 ? 0.409 7.295 15.697 1.00 66.00 84 TRP A CA 1
ATOM 658 C C . TRP A 1 84 ? -0.518 8.355 16.315 1.00 66.00 84 TRP A C 1
ATOM 660 O O . TRP A 1 84 ? -1.059 8.172 17.409 1.00 66.00 84 TRP A O 1
ATOM 670 N N . LYS A 1 85 ? -0.741 9.475 15.617 1.00 59.53 85 LYS A N 1
ATOM 671 C CA . LYS A 1 85 ? -1.748 10.460 16.028 1.00 59.53 85 LYS A CA 1
ATOM 672 C C . LYS A 1 85 ? -3.125 9.856 15.750 1.00 59.53 85 LYS A C 1
ATOM 674 O O . LYS A 1 85 ? -3.410 9.430 14.640 1.00 59.53 85 LYS A O 1
ATOM 679 N N . GLY A 1 86 ? -3.965 9.770 16.780 1.00 65.12 86 GLY A N 1
ATOM 680 C CA . GLY A 1 86 ? -5.282 9.126 16.690 1.00 65.12 86 GLY A CA 1
ATOM 681 C C . GLY A 1 86 ? -5.301 7.627 17.007 1.00 65.12 86 GLY A C 1
ATOM 682 O O . GLY A 1 86 ? -6.364 7.023 16.911 1.00 65.12 86 GLY A O 1
ATOM 683 N N . GLY A 1 87 ? -4.169 7.035 17.414 1.00 84.44 87 GLY A N 1
ATOM 684 C CA . GLY A 1 87 ? -4.117 5.669 17.952 1.00 84.44 87 GLY A CA 1
ATOM 685 C C . GLY A 1 87 ? -4.255 4.549 16.918 1.00 84.44 87 GLY A C 1
ATOM 686 O O . GLY A 1 87 ? -4.422 3.398 17.308 1.00 84.44 87 GLY A O 1
ATOM 687 N N . TYR A 1 88 ? -4.180 4.863 15.622 1.00 91.38 88 TYR A N 1
ATOM 688 C CA . TYR A 1 88 ? -4.285 3.893 14.533 1.00 91.38 88 TYR A CA 1
ATOM 689 C C . TYR A 1 88 ? -2.961 3.741 13.790 1.00 91.38 88 TYR A C 1
ATOM 691 O O . TYR A 1 88 ? -2.258 4.725 13.580 1.00 91.38 88 TYR A O 1
ATOM 699 N N . ARG A 1 89 ? -2.648 2.523 13.342 1.00 91.75 89 ARG A N 1
ATOM 700 C CA . ARG A 1 89 ? -1.501 2.221 12.474 1.00 91.75 89 ARG A CA 1
ATOM 701 C C . ARG A 1 89 ? -1.855 2.541 11.000 1.00 91.75 89 ARG A C 1
ATOM 703 O O . ARG A 1 89 ? -2.722 1.858 10.459 1.00 91.75 89 ARG A O 1
ATOM 710 N N . PRO A 1 90 ? -1.204 3.529 10.347 1.00 92.56 90 PRO A N 1
ATOM 711 C CA . PRO A 1 90 ? -1.115 3.761 8.901 1.00 92.56 90 PRO A CA 1
ATOM 712 C C . PRO A 1 90 ? -0.841 2.524 8.080 1.00 92.56 90 PRO A C 1
ATOM 714 O O . PRO A 1 90 ? -0.462 1.503 8.634 1.00 92.56 90 PRO A O 1
ATOM 717 N N . ILE A 1 91 ? -0.901 2.639 6.757 1.00 93.12 91 ILE A N 1
ATOM 718 C CA . ILE A 1 91 ? -0.331 1.624 5.872 1.00 93.12 91 ILE A CA 1
ATOM 719 C C . ILE A 1 91 ? 1.190 1.808 5.831 1.00 93.12 91 ILE A C 1
ATOM 721 O O . ILE A 1 91 ? 1.902 0.899 6.264 1.00 93.12 91 ILE A O 1
ATOM 725 N N . ASN A 1 92 ? 1.661 3.000 5.450 1.00 89.94 92 ASN A N 1
ATOM 726 C CA . ASN A 1 92 ? 3.086 3.316 5.371 1.00 89.94 92 ASN A CA 1
ATOM 727 C C . ASN A 1 92 ? 3.662 3.858 6.679 1.00 89.94 92 ASN A C 1
ATOM 729 O O . ASN A 1 92 ? 3.014 4.646 7.372 1.00 89.94 92 ASN A O 1
ATOM 733 N N . VAL A 1 93 ? 4.893 3.464 7.004 1.00 86.25 93 VAL A N 1
ATOM 734 C CA . VAL A 1 93 ? 5.596 3.884 8.221 1.00 86.25 93 VAL A CA 1
ATOM 735 C C . VAL A 1 93 ? 7.095 4.067 8.007 1.00 86.25 93 VAL A C 1
ATOM 737 O O . VAL A 1 93 ? 7.658 3.491 7.081 1.00 86.25 93 VAL A O 1
ATOM 740 N N . PRO A 1 94 ? 7.794 4.790 8.904 1.00 79.00 94 PRO A N 1
ATOM 741 C CA . PRO A 1 94 ? 9.234 5.022 8.763 1.00 79.00 94 PRO A CA 1
ATOM 742 C C . PRO A 1 94 ? 10.104 3.754 8.788 1.00 79.00 94 PRO A C 1
ATOM 744 O O . PRO A 1 94 ? 11.252 3.790 8.345 1.00 79.00 94 PRO A O 1
ATOM 747 N N . THR A 1 95 ? 9.590 2.647 9.334 1.00 81.44 95 THR A N 1
ATOM 748 C CA . THR A 1 95 ? 10.279 1.346 9.368 1.00 81.44 95 THR A CA 1
ATOM 749 C C . THR A 1 95 ? 10.055 0.509 8.113 1.00 81.44 95 THR A C 1
ATOM 751 O O . THR A 1 95 ? 10.665 -0.550 8.007 1.00 81.44 95 THR A O 1
ATOM 754 N N . ASP A 1 96 ? 9.202 0.942 7.180 1.00 85.25 96 ASP A N 1
ATOM 755 C CA . ASP A 1 96 ? 9.071 0.251 5.901 1.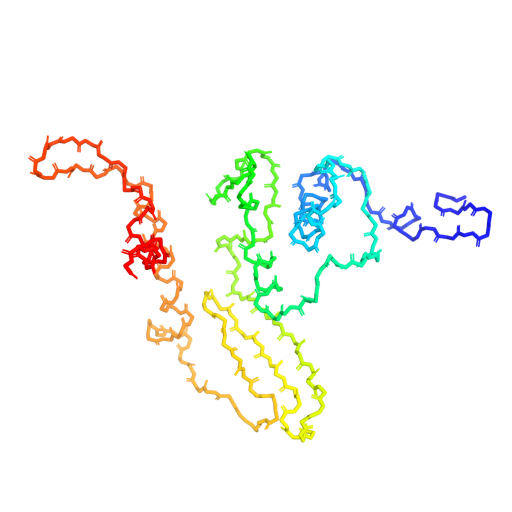00 85.25 96 ASP A CA 1
ATOM 756 C C . ASP A 1 96 ? 10.401 0.363 5.146 1.00 85.25 96 ASP A C 1
ATOM 758 O O . ASP A 1 96 ? 11.023 1.430 5.084 1.00 85.25 96 ASP A O 1
ATOM 762 N N . VAL A 1 97 ? 10.860 -0.777 4.640 1.00 85.69 97 VAL A N 1
ATOM 763 C CA . VAL A 1 97 ? 12.143 -0.909 3.939 1.00 85.69 97 VAL A CA 1
ATOM 764 C C . VAL A 1 97 ? 11.927 -0.754 2.437 1.00 85.69 97 VAL A C 1
ATOM 766 O O . VAL A 1 97 ? 12.679 -0.043 1.780 1.00 85.69 97 VAL A O 1
ATOM 769 N N . GLU A 1 98 ? 10.864 -1.376 1.928 1.00 89.44 98 GLU A N 1
ATOM 770 C CA . GLU A 1 98 ? 10.520 -1.459 0.513 1.00 89.44 98 GLU A CA 1
ATOM 771 C C . GLU A 1 98 ? 9.000 -1.639 0.364 1.00 89.44 98 GLU A C 1
ATOM 773 O O . GLU A 1 98 ? 8.332 -2.219 1.225 1.00 89.44 98 GLU A O 1
ATOM 778 N N . SER A 1 99 ? 8.453 -1.177 -0.755 1.00 93.56 99 SER A N 1
ATOM 779 C CA . SER A 1 99 ? 7.155 -1.594 -1.277 1.00 93.56 99 SER A CA 1
ATOM 780 C C . SER A 1 99 ? 7.278 -1.958 -2.755 1.00 93.56 99 SER A C 1
ATOM 782 O O . SER A 1 99 ? 8.083 -1.368 -3.479 1.00 93.56 99 SER A O 1
ATOM 784 N N . HIS A 1 100 ? 6.462 -2.905 -3.217 1.00 96.06 100 HIS A N 1
ATOM 785 C CA . HIS A 1 100 ? 6.438 -3.286 -4.624 1.00 96.06 100 HIS A CA 1
ATOM 786 C C . HIS A 1 100 ? 5.026 -3.553 -5.150 1.00 96.06 100 HIS A C 1
ATOM 788 O O . HIS A 1 100 ? 4.112 -3.905 -4.403 1.00 96.06 100 HIS A O 1
ATOM 794 N N . ILE A 1 101 ? 4.851 -3.383 -6.46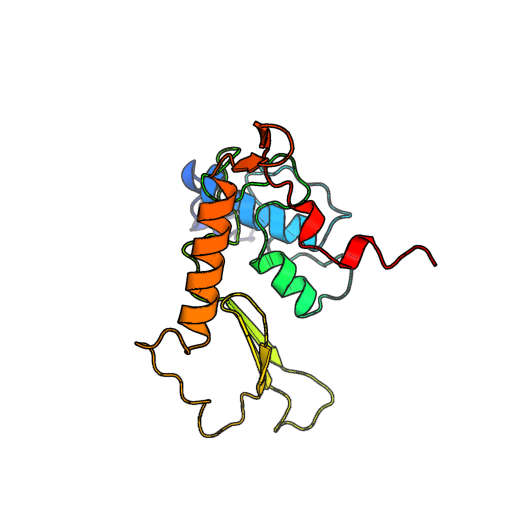2 1.00 97.25 101 ILE A N 1
ATOM 795 C CA . ILE A 1 101 ? 3.624 -3.721 -7.192 1.00 97.25 101 ILE A CA 1
ATOM 796 C C . ILE A 1 101 ? 4.013 -4.647 -8.338 1.00 97.25 101 ILE A C 1
ATOM 798 O O . ILE A 1 101 ? 4.845 -4.294 -9.170 1.00 97.25 101 ILE A O 1
ATOM 802 N N . LEU A 1 102 ? 3.387 -5.818 -8.406 1.00 97.69 102 LEU A N 1
ATOM 803 C CA . LEU A 1 102 ? 3.558 -6.750 -9.517 1.00 97.69 102 LEU A CA 1
ATOM 804 C C . LEU A 1 102 ? 2.437 -6.522 -10.530 1.00 97.69 102 LEU A C 1
ATOM 806 O O . LEU A 1 102 ? 1.255 -6.594 -10.187 1.00 97.69 102 LEU A O 1
ATOM 810 N N . GLN A 1 103 ? 2.802 -6.223 -11.773 1.00 97.69 103 GLN A N 1
ATOM 811 C CA . GLN A 1 103 ? 1.854 -5.945 -12.844 1.00 97.69 103 GLN A CA 1
ATOM 812 C C . GLN A 1 103 ? 2.147 -6.821 -14.058 1.00 97.69 103 GLN A C 1
ATOM 814 O O . GLN A 1 103 ? 3.212 -6.722 -14.657 1.00 97.69 103 GLN A O 1
ATOM 819 N N . ILE A 1 104 ? 1.151 -7.597 -14.484 1.00 97.88 104 ILE A N 1
ATOM 820 C CA . ILE A 1 104 ? 1.153 -8.272 -15.784 1.00 97.88 104 ILE A CA 1
ATOM 821 C C . ILE A 1 104 ? 0.297 -7.443 -16.741 1.00 97.88 104 ILE A C 1
ATOM 823 O O . ILE A 1 104 ? -0.910 -7.291 -16.541 1.00 97.88 104 ILE A O 1
ATOM 827 N N . ARG A 1 105 ? 0.929 -6.836 -17.745 1.00 97.44 105 ARG A N 1
ATOM 828 C CA . ARG A 1 105 ? 0.259 -6.018 -18.758 1.00 97.44 105 ARG A CA 1
ATOM 829 C C . ARG A 1 105 ? -0.296 -6.906 -19.863 1.00 97.44 105 ARG A C 1
ATOM 831 O O . ARG A 1 105 ? 0.390 -7.786 -20.370 1.00 97.44 105 ARG A O 1
ATOM 838 N N . ASN A 1 106 ? -1.530 -6.620 -20.259 1.00 95.94 106 ASN A N 1
ATOM 839 C CA . ASN A 1 106 ? -2.133 -7.196 -21.455 1.00 95.94 106 ASN A CA 1
ATOM 840 C C . ASN A 1 106 ? -1.756 -6.356 -22.686 1.00 95.94 106 ASN A C 1
ATOM 842 O O . ASN A 1 106 ? -1.353 -5.201 -22.546 1.00 95.94 106 ASN A O 1
ATOM 846 N N . ASN A 1 107 ? -1.929 -6.924 -23.883 1.00 95.69 107 ASN A N 1
ATOM 847 C CA . ASN A 1 107 ? -1.768 -6.223 -25.168 1.00 95.69 107 ASN A CA 1
ATOM 848 C C . ASN A 1 107 ? -0.347 -5.699 -25.452 1.00 95.69 107 ASN A C 1
ATOM 850 O O . ASN A 1 107 ? -0.172 -4.750 -26.210 1.00 95.69 107 ASN A O 1
ATOM 854 N N . VAL A 1 108 ? 0.664 -6.333 -24.862 1.00 97.25 108 VAL A N 1
ATOM 855 C CA . VAL A 1 108 ? 2.084 -6.133 -25.172 1.00 97.25 108 VAL A CA 1
ATOM 856 C C . VAL A 1 108 ? 2.728 -7.498 -25.437 1.00 97.25 108 VAL A C 1
ATOM 858 O O . VAL A 1 108 ? 2.162 -8.512 -25.013 1.00 97.25 108 VAL A O 1
ATOM 861 N N . PRO A 1 109 ? 3.886 -7.559 -26.115 1.00 97.81 109 PRO A N 1
ATOM 862 C CA . PRO A 1 109 ? 4.625 -8.808 -26.267 1.00 97.81 109 PRO A CA 1
ATOM 863 C C . PRO A 1 109 ? 4.934 -9.455 -24.907 1.00 97.81 109 PRO A C 1
ATOM 865 O O . PRO A 1 109 ? 5.137 -8.755 -23.907 1.00 97.81 109 PRO A O 1
ATOM 868 N N . LYS A 1 110 ? 4.931 -10.793 -24.854 1.00 96.50 110 LYS A N 1
ATOM 869 C CA . LYS A 1 110 ? 5.034 -11.564 -23.597 1.00 96.50 110 LYS A CA 1
ATOM 870 C C . LYS A 1 110 ? 6.326 -11.247 -22.845 1.00 96.50 110 LYS A C 1
ATOM 872 O O . LYS A 1 110 ? 6.314 -11.129 -21.623 1.00 96.50 110 LYS A O 1
ATOM 877 N N . GLU A 1 111 ? 7.401 -11.031 -23.587 1.00 96.62 111 GLU A N 1
ATOM 878 C CA . GLU A 1 111 ? 8.723 -10.644 -23.113 1.00 96.62 111 GLU A CA 1
ATOM 879 C C . GLU A 1 111 ? 8.747 -9.298 -22.362 1.00 96.62 111 GLU A C 1
ATOM 881 O O . GLU A 1 111 ? 9.658 -9.068 -21.571 1.00 96.62 111 GLU A O 1
ATOM 886 N N . TYR A 1 112 ? 7.731 -8.442 -22.542 1.00 95.88 112 TYR A N 1
ATOM 887 C CA . TYR A 1 112 ? 7.600 -7.124 -21.901 1.00 95.88 112 TYR A CA 1
ATOM 888 C C . TYR A 1 112 ? 6.350 -6.997 -21.015 1.00 95.88 112 TYR A C 1
ATOM 890 O O . TYR A 1 112 ? 6.025 -5.899 -20.538 1.00 95.88 112 TYR A O 1
ATOM 898 N N . ALA A 1 113 ? 5.613 -8.092 -20.811 1.00 97.50 113 ALA A N 1
ATOM 899 C CA . ALA A 1 113 ? 4.331 -8.070 -20.116 1.00 97.50 113 ALA A CA 1
ATOM 900 C C . ALA A 1 113 ? 4.483 -7.785 -18.618 1.00 97.50 113 ALA A C 1
ATOM 902 O O . ALA A 1 113 ? 3.704 -7.013 -18.057 1.00 97.50 113 ALA A O 1
ATOM 903 N N . ALA A 1 114 ? 5.484 -8.379 -17.975 1.00 97.88 114 ALA A N 1
ATOM 904 C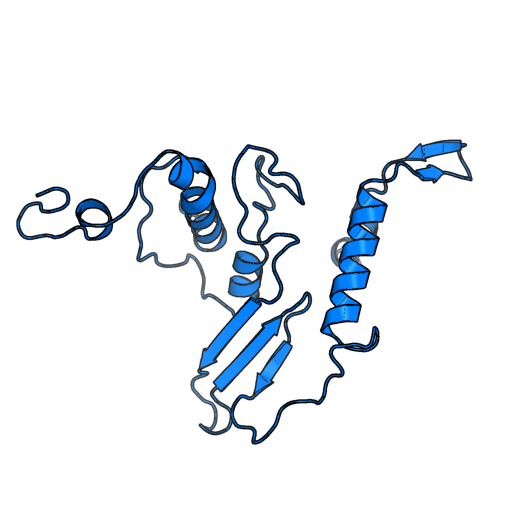 CA . ALA A 1 114 ? 5.627 -8.359 -16.527 1.00 97.88 114 ALA A CA 1
ATOM 905 C C . ALA A 1 114 ? 6.540 -7.219 -16.039 1.00 97.88 114 ALA A C 1
ATOM 907 O O . ALA A 1 114 ? 7.734 -7.171 -16.355 1.00 97.88 114 ALA A O 1
ATOM 908 N N . ILE A 1 115 ? 5.963 -6.327 -15.230 1.00 97.56 115 ILE A N 1
ATOM 909 C CA . ILE A 1 115 ? 6.622 -5.188 -14.585 1.00 97.56 115 ILE A CA 1
ATOM 910 C C . ILE A 1 115 ? 6.588 -5.370 -13.067 1.00 97.56 115 ILE A C 1
ATOM 912 O O . ILE A 1 115 ? 5.519 -5.579 -12.484 1.00 97.56 115 ILE A O 1
ATOM 916 N N . GLN A 1 116 ? 7.743 -5.213 -12.427 1.00 97.19 116 GLN A N 1
ATOM 917 C CA . GLN A 1 116 ? 7.866 -5.047 -10.985 1.00 97.19 116 GLN A CA 1
ATOM 918 C C . GLN A 1 116 ? 8.129 -3.575 -10.693 1.00 97.19 116 GLN A C 1
ATOM 920 O O . GLN A 1 116 ? 9.200 -3.039 -10.969 1.00 97.19 116 GLN A O 1
ATOM 925 N N . TRP A 1 117 ? 7.131 -2.908 -10.133 1.00 96.75 117 TRP A N 1
ATOM 926 C CA . TRP A 1 117 ? 7.296 -1.560 -9.625 1.00 96.75 117 TRP A CA 1
ATOM 927 C C . TRP A 1 117 ? 7.960 -1.655 -8.257 1.00 96.75 117 TRP A C 1
ATOM 929 O O . TRP A 1 117 ? 7.350 -2.209 -7.348 1.00 96.75 117 TRP A O 1
ATOM 939 N N . LEU A 1 118 ? 9.179 -1.148 -8.105 1.00 93.06 118 LEU A N 1
ATOM 940 C CA . LEU A 1 118 ? 9.946 -1.214 -6.859 1.00 93.06 118 LEU A CA 1
ATOM 941 C C . LEU A 1 118 ? 10.054 0.180 -6.238 1.00 93.06 118 LEU A C 1
ATOM 943 O O . LEU A 1 118 ? 10.326 1.146 -6.954 1.00 93.06 118 LEU A O 1
ATOM 947 N N . ALA A 1 119 ? 9.840 0.299 -4.926 1.00 88.88 119 ALA A N 1
ATOM 948 C CA . ALA A 1 119 ? 9.886 1.581 -4.235 1.00 88.88 119 ALA A CA 1
ATOM 949 C C . ALA A 1 119 ? 10.461 1.502 -2.814 1.00 88.88 119 ALA A C 1
ATOM 951 O O . ALA A 1 119 ? 9.817 0.987 -1.903 1.00 88.88 119 ALA A O 1
ATOM 952 N N . ASN A 1 120 ? 11.607 2.158 -2.608 1.00 81.88 120 ASN A N 1
ATOM 953 C CA . ASN A 1 120 ? 12.115 2.531 -1.277 1.00 81.88 120 ASN A CA 1
ATOM 954 C C . ASN A 1 120 ? 11.632 3.936 -0.863 1.00 81.88 120 ASN A C 1
ATOM 956 O O . ASN A 1 120 ? 11.529 4.263 0.316 1.00 81.88 120 ASN A O 1
ATOM 960 N N . SER A 1 121 ? 11.345 4.794 -1.846 1.00 79.06 121 SER A N 1
ATOM 961 C CA . SER A 1 121 ? 10.720 6.116 -1.673 1.00 79.06 121 SER A CA 1
ATOM 962 C C . SER A 1 121 ? 10.051 6.560 -2.972 1.00 79.06 121 SER A C 1
ATOM 964 O O . SER A 1 121 ? 8.872 6.901 -2.979 1.00 79.06 121 SER A O 1
ATOM 966 N N . VAL A 1 122 ? 10.782 6.486 -4.088 1.00 82.69 122 VAL A N 1
ATOM 967 C CA . VAL A 1 122 ? 10.241 6.665 -5.444 1.00 82.69 122 VAL A CA 1
ATOM 968 C C . VAL A 1 122 ? 9.956 5.296 -6.051 1.00 82.69 122 VAL A C 1
ATOM 970 O O . VAL A 1 122 ? 10.715 4.359 -5.822 1.00 82.69 122 VAL A O 1
ATOM 973 N N . CYS A 1 123 ? 8.865 5.182 -6.808 1.00 89.38 123 CYS A N 1
ATOM 974 C CA . CYS A 1 123 ? 8.427 3.937 -7.431 1.00 89.38 123 CYS A CA 1
ATOM 975 C C . CYS A 1 123 ? 8.885 3.860 -8.892 1.00 89.38 123 CYS A C 1
ATOM 977 O O . CYS A 1 123 ? 8.488 4.700 -9.701 1.00 89.38 123 CYS A O 1
ATOM 979 N N . LEU A 1 124 ? 9.711 2.863 -9.221 1.00 91.75 124 LEU A N 1
ATOM 980 C CA . LEU A 1 124 ? 10.307 2.679 -10.548 1.00 91.75 124 LEU A CA 1
ATOM 981 C C . LEU A 1 124 ? 9.831 1.368 -11.198 1.00 91.75 124 LEU A C 1
ATOM 983 O O . LEU A 1 124 ? 9.824 0.340 -10.520 1.00 91.75 124 LEU A O 1
ATOM 987 N N . PRO A 1 125 ? 9.446 1.373 -12.490 1.00 95.44 125 PRO A N 1
ATOM 988 C CA . PRO A 1 125 ? 8.995 0.176 -13.195 1.00 95.44 125 PRO A CA 1
ATOM 989 C C . PRO A 1 125 ? 10.174 -0.619 -13.774 1.00 95.44 125 PRO A C 1
ATOM 991 O O . PRO A 1 125 ? 10.745 -0.236 -14.794 1.00 95.44 125 PRO A O 1
ATOM 994 N N . PHE A 1 126 ? 10.507 -1.757 -13.169 1.00 95.25 126 PHE A N 1
ATOM 995 C CA . PHE A 1 126 ? 11.504 -2.687 -13.700 1.00 95.25 126 PHE A CA 1
ATOM 996 C C . PHE A 1 126 ? 10.845 -3.763 -14.564 1.00 95.25 126 PHE A C 1
ATOM 998 O O . PHE A 1 126 ? 9.836 -4.356 -14.178 1.00 95.25 126 PHE A O 1
ATOM 1005 N N . TYR A 1 127 ? 11.431 -4.041 -15.729 1.00 96.88 127 TYR A N 1
ATOM 1006 C CA . TYR A 1 127 ? 11.093 -5.237 -16.498 1.00 96.88 127 TYR A CA 1
ATOM 1007 C C . TYR A 1 127 ? 11.625 -6.470 -15.776 1.00 96.88 127 TYR A C 1
ATOM 1009 O O . TYR A 1 127 ? 12.757 -6.473 -15.309 1.00 96.88 127 TYR A O 1
ATOM 1017 N N . THR A 1 128 ? 10.803 -7.511 -15.682 1.00 96.31 128 THR A N 1
ATOM 1018 C CA . THR A 1 128 ? 11.156 -8.729 -14.925 1.00 96.31 128 THR A CA 1
ATOM 1019 C C . THR A 1 128 ? 11.808 -9.811 -15.783 1.00 96.31 128 THR A C 1
ATOM 1021 O O . THR A 1 128 ? 12.451 -10.706 -15.248 1.00 96.31 128 THR A O 1
ATOM 1024 N N . ASN A 1 129 ? 11.678 -9.727 -17.110 1.00 96.38 129 ASN A N 1
ATOM 1025 C CA . ASN A 1 129 ? 12.301 -10.658 -18.048 1.00 96.38 129 ASN A CA 1
ATOM 1026 C C . ASN A 1 129 ? 13.756 -10.249 -18.339 1.00 96.38 129 ASN A C 1
ATOM 1028 O O . ASN A 1 129 ? 14.082 -9.797 -19.436 1.00 96.38 129 ASN A O 1
ATOM 1032 N N . ILE A 1 130 ? 14.600 -10.331 -17.313 1.00 95.31 130 ILE A N 1
ATOM 1033 C CA . ILE A 1 130 ? 16.021 -9.966 -17.334 1.00 95.31 130 ILE A CA 1
ATOM 1034 C C . ILE A 1 130 ? 16.839 -11.082 -16.677 1.00 95.31 130 ILE A C 1
ATOM 1036 O O . ILE A 1 130 ? 16.329 -11.807 -15.826 1.00 95.31 130 ILE A O 1
ATOM 1040 N N . SER A 1 131 ? 18.105 -11.232 -17.069 1.00 96.06 131 SER A N 1
ATOM 1041 C CA . SER A 1 131 ? 19.008 -12.245 -16.502 1.00 96.06 131 SER A CA 1
ATOM 1042 C C . SER A 1 131 ? 19.747 -11.779 -15.247 1.00 96.06 131 SER A C 1
ATOM 1044 O O . SER A 1 131 ? 20.315 -12.604 -14.542 1.00 96.06 131 SER A O 1
ATOM 1046 N N . ASP A 1 132 ? 19.774 -10.470 -14.992 1.00 95.19 132 ASP A N 1
ATOM 1047 C CA . ASP A 1 132 ? 20.456 -9.863 -13.851 1.00 95.19 132 ASP A CA 1
ATOM 1048 C C . ASP A 1 132 ? 19.823 -8.503 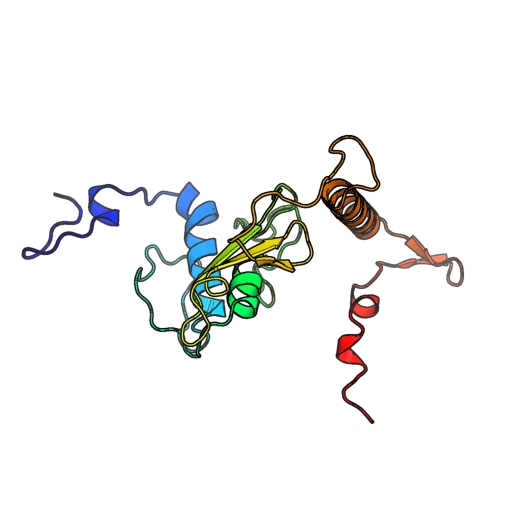-13.506 1.00 95.19 132 ASP A C 1
ATOM 1050 O O . ASP A 1 132 ? 19.069 -7.940 -14.303 1.00 95.19 132 ASP A O 1
ATOM 1054 N N . THR A 1 133 ? 20.130 -7.968 -12.327 1.00 90.81 133 THR A N 1
ATOM 1055 C CA . THR A 1 133 ? 19.630 -6.687 -11.810 1.00 90.81 133 THR A CA 1
ATOM 1056 C C . THR A 1 133 ? 20.746 -5.641 -11.722 1.00 90.81 133 THR A C 1
ATOM 1058 O O . THR A 1 133 ? 21.920 -5.994 -11.637 1.00 90.81 133 THR A O 1
ATOM 1061 N N . PRO A 1 134 ? 20.424 -4.333 -11.723 1.00 86.88 134 PRO A N 1
ATOM 1062 C CA . PRO A 1 134 ? 21.440 -3.302 -11.548 1.00 86.88 134 PRO A CA 1
ATOM 1063 C C . PRO A 1 134 ? 22.216 -3.487 -10.239 1.00 86.88 134 PRO A C 1
ATOM 1065 O O . PRO A 1 134 ? 21.624 -3.500 -9.158 1.00 86.88 134 PRO A O 1
ATOM 1068 N N . SER A 1 135 ? 23.545 -3.569 -10.327 1.00 86.38 135 SER A N 1
ATOM 1069 C CA . SER A 1 135 ? 24.411 -3.708 -9.155 1.00 86.38 135 SER A CA 1
ATOM 1070 C C . SER A 1 135 ? 24.230 -2.535 -8.187 1.00 86.38 135 SER A C 1
ATOM 1072 O O . SER A 1 135 ? 24.224 -1.371 -8.603 1.00 86.38 135 SER A O 1
ATOM 1074 N N . GLN A 1 136 ? 24.132 -2.828 -6.893 1.00 79.06 136 GLN A N 1
ATOM 1075 C CA . GLN A 1 136 ? 24.094 -1.840 -5.815 1.00 79.06 136 GLN A CA 1
ATOM 1076 C C . GLN A 1 136 ? 25.029 -2.294 -4.693 1.00 79.06 136 GLN A C 1
ATOM 1078 O O . GLN A 1 136 ? 24.983 -3.452 -4.289 1.00 79.06 136 GLN A O 1
ATOM 1083 N N . ASP A 1 137 ? 25.850 -1.384 -4.170 1.00 77.50 137 ASP A N 1
ATOM 1084 C CA . ASP A 1 137 ? 26.661 -1.641 -2.978 1.00 77.50 137 ASP A CA 1
ATOM 1085 C C . ASP A 1 137 ? 25.827 -1.352 -1.714 1.00 77.50 137 ASP A C 1
ATOM 1087 O O . ASP A 1 137 ? 25.538 -0.183 -1.430 1.00 77.50 137 ASP A O 1
ATOM 1091 N N . PRO A 1 138 ? 25.443 -2.376 -0.931 1.00 70.62 138 PRO A N 1
ATOM 1092 C CA . PRO A 1 138 ? 24.578 -2.217 0.233 1.00 70.62 138 PRO A CA 1
ATOM 1093 C C . PRO A 1 138 ? 25.276 -1.543 1.418 1.00 70.62 138 PRO A C 1
ATOM 1095 O O . PRO A 1 138 ? 24.640 -1.346 2.447 1.00 70.62 138 PRO A O 1
ATOM 1098 N N . THR A 1 139 ? 26.560 -1.199 1.319 1.00 73.50 139 THR A N 1
ATOM 1099 C CA . THR A 1 139 ? 27.320 -0.529 2.386 1.00 73.50 139 THR A CA 1
ATOM 1100 C C . THR A 1 139 ? 27.564 0.952 2.104 1.00 73.50 139 THR A C 1
ATOM 1102 O O . THR A 1 139 ? 27.953 1.704 2.998 1.00 73.50 139 THR A O 1
ATOM 1105 N N . ASN A 1 140 ? 27.287 1.400 0.878 1.00 76.62 140 ASN A N 1
ATOM 1106 C CA . ASN A 1 140 ? 27.619 2.741 0.422 1.00 76.62 140 ASN A CA 1
ATOM 1107 C C . ASN A 1 140 ? 26.400 3.674 0.434 1.00 76.62 140 ASN A C 1
ATOM 1109 O O . ASN A 1 140 ? 25.303 3.319 -0.015 1.00 76.62 140 ASN A O 1
ATOM 1113 N N . THR A 1 141 ? 26.618 4.919 0.866 1.00 73.56 141 THR A N 1
ATOM 1114 C CA . THR A 1 141 ? 25.633 6.011 0.823 1.00 73.56 141 THR A CA 1
ATOM 1115 C C . THR A 1 141 ? 25.166 6.343 -0.596 1.00 73.56 141 THR A C 1
ATOM 1117 O O . THR A 1 141 ? 24.079 6.892 -0.757 1.00 73.56 141 THR A O 1
ATOM 1120 N N . LYS A 1 142 ? 25.936 5.957 -1.623 1.00 78.12 142 LYS A N 1
ATOM 1121 C CA . LYS A 1 142 ? 25.577 6.087 -3.045 1.00 78.12 142 LYS A CA 1
ATOM 1122 C C . LYS A 1 142 ? 24.535 5.077 -3.533 1.00 78.12 142 LYS A C 1
ATOM 1124 O O . LYS A 1 142 ? 24.012 5.255 -4.630 1.00 78.12 142 LYS A O 1
ATOM 1129 N N . SER A 1 143 ? 24.236 4.021 -2.772 1.00 85.19 143 SER A N 1
ATOM 1130 C CA . SER A 1 143 ? 23.150 3.109 -3.146 1.00 85.19 143 SER A CA 1
ATOM 1131 C C . SER A 1 143 ? 21.805 3.822 -3.085 1.00 85.19 143 SER A C 1
ATOM 1133 O O . SER A 1 143 ? 21.574 4.674 -2.220 1.00 85.19 143 SER A O 1
ATOM 1135 N N . ALA A 1 144 ? 20.888 3.432 -3.971 1.00 83.56 144 ALA A N 1
ATOM 1136 C CA . ALA A 1 144 ? 19.542 3.991 -3.990 1.00 83.56 144 ALA A CA 1
ATOM 1137 C C . ALA A 1 144 ? 18.869 3.849 -2.613 1.00 83.56 144 ALA A C 1
ATOM 1139 O O . ALA A 1 144 ? 18.270 4.796 -2.107 1.00 83.56 144 ALA A O 1
ATOM 1140 N N . TYR A 1 145 ? 19.034 2.690 -1.966 1.00 86.62 145 TYR A N 1
ATOM 1141 C CA . TYR A 1 145 ? 18.505 2.434 -0.628 1.00 86.62 145 TYR A CA 1
ATOM 1142 C C . TYR A 1 145 ? 19.013 3.440 0.416 1.00 86.62 145 TYR A C 1
ATOM 1144 O O . TYR A 1 145 ? 18.202 4.136 1.034 1.00 86.62 145 TYR A O 1
ATOM 1152 N N . TRP A 1 146 ? 20.334 3.562 0.598 1.00 86.69 146 TRP A N 1
ATOM 1153 C CA . TRP A 1 146 ? 20.889 4.451 1.622 1.00 86.69 146 TRP A CA 1
ATOM 1154 C C . TRP A 1 146 ? 20.699 5.924 1.293 1.00 86.69 146 TRP A C 1
ATOM 1156 O O . TRP A 1 146 ? 20.479 6.708 2.217 1.00 86.69 146 TRP A O 1
ATOM 1166 N N . THR A 1 147 ? 20.701 6.298 0.012 1.00 87.00 147 THR A N 1
ATOM 1167 C CA . THR A 1 147 ? 20.352 7.658 -0.413 1.00 87.00 147 THR A CA 1
ATOM 1168 C C . THR A 1 147 ? 18.940 8.001 0.059 1.00 87.00 147 THR A C 1
ATOM 1170 O O . THR A 1 147 ? 18.764 8.945 0.829 1.00 87.00 147 THR A O 1
ATOM 1173 N N . TYR A 1 148 ? 17.937 7.191 -0.299 1.00 86.50 148 TYR A N 1
ATOM 1174 C CA . TYR A 1 148 ? 16.553 7.451 0.102 1.00 86.50 148 TYR A CA 1
ATOM 1175 C C . TYR A 1 148 ? 16.361 7.408 1.617 1.00 86.50 148 TYR A C 1
ATOM 1177 O O . TYR A 1 148 ? 15.688 8.278 2.178 1.00 86.50 148 TYR A O 1
ATOM 1185 N N . LYS A 1 149 ? 16.980 6.441 2.304 1.00 83.00 149 LYS A N 1
ATOM 1186 C CA . LYS A 1 149 ? 16.853 6.321 3.758 1.00 83.00 149 LYS A CA 1
ATOM 1187 C C . LYS A 1 149 ? 17.467 7.516 4.479 1.00 83.00 149 LYS A C 1
ATOM 1189 O O . LYS A 1 149 ? 16.825 8.078 5.364 1.00 83.00 149 LYS A O 1
ATOM 1194 N N . THR A 1 150 ? 18.660 7.938 4.066 1.00 84.75 150 THR A N 1
ATOM 1195 C CA . THR A 1 150 ? 19.340 9.105 4.639 1.00 84.75 150 THR A CA 1
ATOM 1196 C C . THR A 1 150 ? 18.516 10.364 4.402 1.00 84.75 150 THR A C 1
ATOM 1198 O O . THR A 1 150 ? 18.257 11.100 5.351 1.00 84.75 150 THR A O 1
ATOM 1201 N N . THR A 1 151 ? 18.002 10.578 3.186 1.00 84.12 151 THR A N 1
ATOM 1202 C CA . THR A 1 151 ? 17.113 11.711 2.888 1.00 84.12 151 THR A CA 1
ATOM 1203 C C . THR A 1 151 ? 15.863 11.702 3.768 1.00 84.12 151 THR A C 1
ATOM 1205 O O . THR A 1 151 ? 15.522 12.731 4.350 1.00 84.12 151 THR A O 1
ATOM 1208 N N . ALA A 1 152 ? 15.203 10.552 3.930 1.00 79.56 152 ALA A N 1
ATOM 1209 C CA . ALA A 1 152 ? 14.028 10.433 4.792 1.00 79.56 152 ALA A CA 1
ATOM 1210 C C . ALA A 1 152 ? 14.354 10.742 6.264 1.00 79.56 152 ALA A C 1
ATOM 1212 O O . ALA A 1 152 ? 13.584 11.437 6.930 1.00 79.56 152 ALA A O 1
ATOM 1213 N N . MET A 1 153 ? 15.505 10.275 6.762 1.00 78.62 153 MET A N 1
ATOM 1214 C CA . MET A 1 153 ? 15.983 10.570 8.116 1.00 78.62 153 MET A CA 1
ATOM 1215 C C . MET A 1 153 ? 16.288 12.056 8.310 1.00 78.62 153 MET A C 1
ATOM 1217 O O . MET A 1 153 ? 15.897 12.620 9.331 1.00 78.62 153 MET A O 1
ATOM 1221 N N . VAL A 1 154 ? 16.939 12.702 7.336 1.00 81.69 154 VAL A N 1
ATOM 1222 C CA . VAL A 1 154 ? 17.196 14.147 7.373 1.00 81.69 154 VAL A CA 1
ATOM 1223 C C . VAL A 1 154 ? 15.873 14.906 7.409 1.00 81.69 154 VAL A C 1
ATOM 1225 O O . VAL A 1 154 ? 15.660 15.699 8.318 1.00 81.69 154 VAL A O 1
ATOM 1228 N N . ILE A 1 155 ? 14.937 14.621 6.502 1.00 77.88 155 ILE A N 1
ATOM 1229 C CA . ILE A 1 155 ? 13.627 15.291 6.480 1.00 77.88 155 ILE A CA 1
ATOM 1230 C C . ILE A 1 155 ? 12.899 15.132 7.821 1.00 77.88 155 ILE A C 1
ATOM 1232 O O . ILE A 1 155 ? 12.339 16.101 8.334 1.00 77.88 155 ILE A O 1
ATOM 1236 N N . GLU A 1 156 ? 12.917 13.936 8.412 1.00 70.62 156 GLU A N 1
ATOM 1237 C CA . GLU A 1 156 ? 12.287 13.701 9.711 1.00 70.62 156 GLU A CA 1
ATOM 1238 C C . GLU A 1 156 ? 12.973 14.493 10.831 1.00 70.62 156 GLU A C 1
ATOM 1240 O O . GLU A 1 156 ? 12.298 15.165 11.609 1.00 70.62 156 GLU A O 1
ATOM 1245 N N . ALA A 1 157 ? 14.307 14.500 10.882 1.00 68.75 157 ALA A N 1
ATOM 1246 C CA . ALA A 1 157 ? 15.055 15.308 11.843 1.00 68.75 157 ALA A CA 1
ATOM 1247 C C . ALA A 1 157 ? 14.751 16.811 11.703 1.00 68.75 157 ALA A C 1
ATOM 1249 O O . ALA A 1 157 ? 14.666 17.511 12.713 1.00 68.75 157 ALA A O 1
ATOM 1250 N N . TYR A 1 158 ? 14.545 17.305 10.478 1.00 67.75 158 TYR A N 1
ATOM 1251 C CA . TYR A 1 158 ? 14.163 18.696 10.220 1.00 67.75 158 TYR A CA 1
ATOM 1252 C C . TYR A 1 158 ? 12.726 18.998 10.671 1.00 67.75 158 TYR A C 1
ATOM 1254 O O . TYR A 1 158 ? 12.504 20.032 11.292 1.00 67.75 158 TYR A O 1
ATOM 1262 N N . LYS A 1 159 ? 11.760 18.095 10.448 1.00 61.75 159 LYS A N 1
ATOM 1263 C CA . LYS A 1 159 ? 10.360 18.272 10.896 1.00 61.75 159 LYS A CA 1
ATOM 1264 C C . LYS A 1 159 ? 10.218 18.450 12.409 1.00 61.75 159 LYS A C 1
ATOM 1266 O O . LYS A 1 159 ? 9.276 19.096 12.856 1.00 61.75 159 LYS A O 1
ATOM 1271 N N . HIS A 1 160 ? 11.128 17.869 13.192 1.00 57.22 160 HIS A N 1
ATOM 1272 C CA . HIS A 1 160 ? 11.102 17.942 14.658 1.00 57.22 160 HIS A CA 1
ATOM 1273 C C . HIS A 1 160 ? 11.972 19.065 15.241 1.00 57.22 160 HIS A C 1
ATOM 1275 O O . HIS A 1 160 ? 12.013 19.226 16.462 1.00 57.22 160 HIS A O 1
ATOM 1281 N N . LYS A 1 161 ? 12.650 19.867 14.406 1.00 53.94 161 LYS A N 1
ATOM 1282 C CA . LYS A 1 161 ? 13.398 21.049 14.853 1.00 53.94 161 LYS A CA 1
ATOM 1283 C C . LYS A 1 161 ? 12.561 22.317 14.676 1.00 53.94 161 LYS A C 1
ATOM 1285 O O . LYS A 1 161 ? 12.100 22.624 13.585 1.00 53.94 161 LYS A O 1
ATOM 1290 N N . LYS A 1 162 ? 12.429 23.093 15.758 1.00 52.12 162 LYS A N 1
ATOM 1291 C CA . LYS A 1 162 ? 12.011 24.501 15.685 1.00 52.12 162 LYS A CA 1
ATOM 1292 C C . LYS A 1 162 ? 13.207 25.309 15.196 1.00 52.12 162 LYS A C 1
ATOM 1294 O O . LYS A 1 162 ? 14.204 25.389 15.917 1.00 52.12 162 LYS A O 1
ATOM 1299 N N . PHE A 1 163 ? 13.133 25.877 14.000 1.00 53.97 163 PHE A N 1
ATOM 1300 C CA . PHE A 1 163 ? 14.199 26.733 13.483 1.00 53.97 163 PHE A CA 1
ATOM 1301 C C . PHE A 1 163 ? 14.000 28.153 14.002 1.00 53.97 163 PHE A C 1
ATOM 1303 O O . PHE A 1 163 ? 12.869 28.616 14.107 1.00 53.97 163 PHE A O 1
ATOM 1310 N N . ILE A 1 164 ? 15.085 28.833 14.369 1.00 50.31 164 ILE A N 1
ATOM 1311 C CA . ILE A 1 164 ? 15.059 30.280 14.585 1.00 50.31 164 ILE A CA 1
ATOM 1312 C C . ILE A 1 164 ? 15.280 30.895 13.211 1.00 50.31 164 ILE A C 1
ATOM 1314 O O . ILE A 1 164 ? 16.340 30.704 12.618 1.00 50.31 164 ILE A O 1
ATOM 1318 N N . ASP A 1 165 ? 14.271 31.585 12.696 1.00 50.53 165 ASP A N 1
ATOM 1319 C CA . ASP A 1 165 ? 14.413 32.402 11.502 1.00 50.53 165 ASP A CA 1
ATOM 1320 C C . ASP A 1 165 ? 15.480 33.469 11.778 1.00 50.53 165 ASP A C 1
ATOM 1322 O O . ASP A 1 165 ? 15.303 34.327 12.641 1.00 50.53 165 ASP A O 1
ATOM 1326 N N . SER A 1 166 ? 16.606 33.403 11.071 1.00 48.75 166 SER A N 1
ATOM 1327 C CA . SER A 1 166 ? 17.731 34.322 11.260 1.00 48.75 166 SER A CA 1
ATOM 1328 C C . SER A 1 166 ? 17.411 35.766 10.862 1.00 48.75 166 SER A C 1
ATOM 1330 O O . SER A 1 166 ? 18.141 36.668 11.257 1.00 48.75 166 SER A O 1
ATOM 1332 N N . SER A 1 167 ? 16.332 35.999 10.107 1.00 51.62 167 SER A N 1
ATOM 1333 C CA . SER A 1 167 ? 15.872 37.336 9.714 1.00 51.62 167 SER A CA 1
ATOM 1334 C C . SER A 1 167 ? 14.875 37.949 10.702 1.00 51.62 167 SER A C 1
ATOM 1336 O O . SER A 1 167 ? 14.842 39.167 10.858 1.00 51.62 167 SER A O 1
ATOM 1338 N N . THR A 1 168 ? 14.087 37.127 11.408 1.00 56.59 168 THR A N 1
ATOM 1339 C CA . THR A 1 168 ? 13.048 37.609 12.342 1.00 56.59 168 THR A CA 1
ATOM 1340 C C . THR A 1 168 ? 13.291 37.241 13.806 1.00 56.59 168 THR A C 1
ATOM 1342 O O . THR A 1 168 ? 12.556 37.695 14.684 1.00 56.59 168 THR A O 1
ATOM 1345 N N . GLY A 1 169 ? 14.286 36.398 14.096 1.00 53.25 169 GLY A N 1
ATOM 1346 C CA . GLY A 1 169 ? 14.586 35.863 15.428 1.00 53.25 169 GLY A CA 1
ATOM 1347 C C . GLY A 1 169 ? 13.497 34.948 16.003 1.00 53.25 169 GLY A C 1
ATOM 1348 O O . GLY A 1 169 ? 13.602 34.500 17.147 1.00 53.25 169 GLY A O 1
ATOM 1349 N N . LYS A 1 170 ? 12.428 34.664 15.247 1.00 51.12 170 LYS A N 1
ATOM 1350 C CA . LYS A 1 170 ? 11.276 33.894 15.725 1.00 51.12 170 LYS A CA 1
ATOM 1351 C C . LYS A 1 170 ? 11.462 32.410 15.449 1.00 51.12 170 LYS A C 1
ATOM 1353 O O . LYS A 1 170 ? 11.954 32.010 14.399 1.00 51.12 170 LYS A O 1
ATOM 1358 N N . LYS A 1 171 ? 11.022 31.580 16.400 1.00 51.22 171 LYS A N 1
ATOM 1359 C CA . LYS A 1 171 ? 10.919 30.132 16.192 1.00 51.22 171 LYS A CA 1
ATOM 1360 C C . LYS A 1 171 ? 9.795 29.864 15.195 1.00 51.22 171 LYS A C 1
ATOM 1362 O O . LYS A 1 171 ? 8.634 30.087 15.533 1.00 51.22 171 LYS A O 1
ATOM 1367 N N . THR A 1 172 ? 10.134 29.403 14.001 1.00 50.38 172 THR A N 1
ATOM 1368 C CA . THR A 1 172 ? 9.173 29.029 12.965 1.00 50.38 172 THR A CA 1
ATOM 1369 C C . THR A 1 172 ? 9.213 27.522 12.742 1.00 50.38 172 THR A C 1
ATOM 1371 O O . THR A 1 172 ? 10.264 26.875 12.801 1.00 50.38 172 THR A O 1
ATOM 1374 N N . ASP A 1 173 ? 8.034 26.950 12.520 1.00 52.28 173 ASP A N 1
ATOM 1375 C CA . ASP A 1 173 ? 7.910 25.598 11.994 1.00 52.28 173 ASP A CA 1
ATOM 1376 C C . ASP A 1 173 ? 8.028 25.707 10.466 1.00 52.28 173 ASP A C 1
ATOM 1378 O O . ASP A 1 173 ? 7.317 26.505 9.850 1.00 52.28 173 ASP A O 1
ATOM 1382 N N . LEU A 1 174 ? 8.913 24.927 9.834 1.00 50.12 174 LEU A N 1
ATOM 1383 C CA . LEU A 1 174 ? 8.917 24.806 8.374 1.00 50.12 174 LEU A CA 1
ATOM 1384 C C . LEU A 1 174 ? 7.604 24.133 7.955 1.00 50.12 174 LEU A C 1
ATOM 1386 O O . LEU A 1 174 ? 7.420 22.924 8.114 1.00 50.12 174 LEU A O 1
ATOM 1390 N N . ILE A 1 175 ? 6.660 24.924 7.448 1.00 47.84 175 ILE A N 1
ATOM 1391 C CA . ILE A 1 175 ? 5.414 24.398 6.900 1.00 47.84 175 ILE A CA 1
ATOM 1392 C C . ILE A 1 175 ? 5.763 23.703 5.581 1.00 47.84 175 ILE A C 1
ATOM 1394 O O . ILE A 1 175 ? 6.327 24.306 4.678 1.00 47.84 175 ILE A O 1
ATOM 1398 N N . TYR A 1 176 ? 5.362 22.439 5.451 1.00 41.19 176 TYR A N 1
ATOM 1399 C CA . TYR A 1 176 ? 5.549 21.539 4.297 1.00 41.19 176 TYR A CA 1
ATOM 1400 C C . TYR A 1 176 ? 5.054 22.066 2.925 1.00 41.19 176 TYR A C 1
ATOM 1402 O O . TYR A 1 176 ? 5.060 21.324 1.946 1.00 41.19 176 TYR A O 1
ATOM 1410 N N . LYS A 1 177 ? 4.585 23.316 2.842 1.00 39.69 177 LYS A N 1
ATOM 1411 C CA . LYS A 1 177 ? 4.074 23.950 1.621 1.00 39.69 177 LYS A CA 1
ATOM 1412 C C . LYS A 1 177 ? 5.169 24.243 0.591 1.00 39.69 177 LYS A C 1
ATOM 1414 O O . LYS A 1 177 ? 4.860 24.301 -0.591 1.00 39.69 177 LYS A O 1
ATOM 1419 N N . ASP A 1 178 ? 6.430 24.337 1.007 1.00 38.91 178 ASP A N 1
ATOM 1420 C CA . ASP A 1 178 ? 7.528 24.719 0.106 1.00 38.91 178 ASP A CA 1
ATOM 1421 C C . ASP A 1 178 ? 8.162 23.541 -0.658 1.00 38.91 178 ASP A C 1
ATOM 1423 O O . ASP A 1 178 ? 9.000 23.750 -1.531 1.00 38.91 178 ASP A O 1
ATOM 1427 N N . VAL A 1 179 ? 7.754 22.295 -0.374 1.00 41.19 179 VAL A N 1
ATOM 1428 C CA . VAL A 1 179 ? 8.339 21.075 -0.978 1.00 41.19 179 VAL A CA 1
ATOM 1429 C C . VAL A 1 179 ? 7.408 20.419 -2.014 1.00 41.19 179 VAL A C 1
ATOM 1431 O O . VAL A 1 179 ? 7.775 19.426 -2.634 1.00 41.19 179 VAL A O 1
ATOM 1434 N N . ASN A 1 180 ? 6.215 20.980 -2.254 1.00 30.92 180 ASN A N 1
ATOM 1435 C CA . ASN A 1 180 ? 5.322 20.578 -3.348 1.00 30.92 180 ASN A CA 1
ATOM 1436 C C . ASN A 1 180 ? 5.305 21.667 -4.439 1.00 30.92 180 ASN A C 1
ATOM 1438 O O . ASN A 1 180 ? 4.534 22.621 -4.333 1.00 30.92 180 ASN A O 1
ATOM 1442 N N . PRO A 1 181 ? 6.078 21.531 -5.534 1.00 37.66 181 PRO A N 1
ATOM 1443 C CA . PRO A 1 181 ? 6.006 22.464 -6.662 1.00 37.66 181 PRO A CA 1
ATOM 1444 C C . PRO A 1 181 ? 4.653 22.416 -7.396 1.00 37.66 181 PRO A C 1
ATOM 1446 O O . PRO A 1 181 ? 4.345 23.290 -8.203 1.00 37.66 181 PRO A O 1
ATOM 1449 N N . THR A 1 182 ? 3.829 21.398 -7.137 1.00 36.66 182 THR A N 1
ATOM 1450 C CA . THR A 1 182 ? 2.595 21.116 -7.879 1.00 36.66 182 THR A CA 1
ATOM 1451 C C . THR A 1 182 ? 1.417 22.037 -7.559 1.00 36.66 182 THR A C 1
ATOM 1453 O O . THR A 1 182 ? 0.473 22.061 -8.341 1.00 36.66 182 THR A O 1
ATOM 1456 N N . GLU A 1 183 ? 1.457 22.844 -6.492 1.00 37.38 183 GLU A N 1
ATOM 1457 C CA . GLU A 1 183 ? 0.381 23.815 -6.207 1.00 37.38 183 GLU A CA 1
ATOM 1458 C C . GLU A 1 183 ? 0.562 25.174 -6.912 1.00 37.38 183 GLU A C 1
ATOM 1460 O O . GLU A 1 183 ? -0.387 25.949 -6.974 1.00 37.38 183 GLU A O 1
ATOM 1465 N N . LYS A 1 184 ? 1.730 25.466 -7.508 1.00 33.25 184 LYS A N 1
ATOM 1466 C CA . LYS A 1 184 ? 1.979 26.739 -8.225 1.00 33.25 184 LYS A CA 1
ATOM 1467 C C . LYS A 1 184 ? 1.866 26.659 -9.753 1.00 33.25 184 LYS A C 1
ATOM 1469 O O . LYS A 1 184 ? 2.051 27.672 -10.417 1.00 33.25 184 LYS A O 1
ATOM 1474 N N . ALA A 1 185 ? 1.534 25.499 -10.321 1.00 34.44 185 ALA A N 1
ATOM 1475 C CA . ALA A 1 185 ? 1.444 25.315 -11.776 1.00 34.44 185 ALA A CA 1
ATOM 1476 C C . ALA A 1 185 ? 0.015 25.410 -12.352 1.00 34.44 185 ALA A C 1
ATOM 1478 O O . ALA A 1 185 ? -0.186 25.114 -13.525 1.00 34.44 185 ALA A O 1
ATOM 1479 N N . VAL A 1 186 ? -0.983 25.830 -11.564 1.00 37.53 186 VAL A N 1
ATOM 1480 C CA . VAL A 1 186 ? -2.357 26.076 -12.049 1.00 37.53 186 VAL A CA 1
ATOM 1481 C C . VAL A 1 186 ? -2.761 27.513 -11.737 1.00 37.53 186 VAL A C 1
ATOM 1483 O O . VAL A 1 186 ? -3.678 27.779 -10.969 1.00 37.53 186 VAL A O 1
ATOM 1486 N N . THR A 1 187 ? -1.997 28.466 -12.260 1.00 38.25 187 THR A N 1
ATOM 1487 C CA . THR A 1 187 ? -2.459 29.833 -12.552 1.00 38.25 187 THR A CA 1
ATOM 1488 C C . THR A 1 187 ? -1.402 30.525 -13.407 1.00 38.25 187 THR A C 1
ATOM 1490 O O . THR A 1 187 ? -0.588 31.312 -12.928 1.00 38.25 187 THR A O 1
ATOM 1493 N N . LYS A 1 188 ? -1.395 30.173 -14.689 1.00 34.22 188 LYS A N 1
ATOM 1494 C CA . LYS A 1 188 ? -1.124 31.081 -15.802 1.00 34.22 188 LYS A CA 1
ATOM 1495 C C . LYS A 1 188 ? -1.650 30.455 -17.082 1.00 34.22 188 LYS A C 1
ATOM 1497 O O . LYS A 1 188 ? -1.462 29.230 -17.232 1.00 34.22 188 LYS A O 1
#

pLDDT: mean 82.16, std 18.19, range [30.92, 98.0]